Protein AF-A0A9J7LKF5-F1 (afdb_monomer_lite)

Radius of gyration: 20.81 Å; chains: 1; bounding box: 86×39×46 Å

InterPro domains:
  IPR052252 Cell surface hyaluronidase CEMIP/CEMIP2 [PTHR15535] (14-216)
  IPR055400 CEMIP, domain X [PF24605] (15-194)

Structure (mmCIF, N/CA/C/O backbone):
data_AF-A0A9J7LKF5-F1
#
_entry.id   AF-A0A9J7LKF5-F1
#
loop_
_atom_site.group_PDB
_atom_site.id
_atom_site.type_symbol
_atom_site.label_atom_id
_atom_site.label_alt_id
_atom_site.label_comp_id
_atom_site.label_asym_id
_atom_site.label_entity_id
_atom_site.label_seq_id
_atom_site.pdbx_PDB_ins_code
_atom_site.Cartn_x
_atom_site.Cartn_y
_atom_site.Cartn_z
_atom_site.occupancy
_atom_site.B_iso_or_equiv
_atom_site.auth_seq_id
_atom_site.auth_comp_id
_atom_site.auth_asym_id
_atom_site.auth_atom_id
_atom_site.pdbx_PDB_model_num
ATOM 1 N N . MET A 1 1 ? 38.285 -2.967 6.570 1.00 32.56 1 MET A N 1
ATOM 2 C CA . MET A 1 1 ? 37.911 -2.569 5.200 1.00 32.56 1 MET A CA 1
ATOM 3 C C . MET A 1 1 ? 36.942 -3.612 4.654 1.00 32.56 1 MET A C 1
ATOM 5 O O . MET A 1 1 ? 37.369 -4.592 4.060 1.00 32.56 1 MET A O 1
ATOM 9 N N . GLN A 1 2 ? 35.654 -3.479 4.979 1.00 36.19 2 GLN A N 1
ATOM 10 C CA . GLN A 1 2 ? 34.604 -4.249 4.312 1.00 36.19 2 GLN A CA 1
ATOM 11 C C . GLN A 1 2 ? 34.258 -3.465 3.051 1.00 36.19 2 GLN A C 1
ATOM 13 O O . GLN A 1 2 ? 33.779 -2.340 3.134 1.00 36.19 2 GLN A O 1
ATOM 18 N N . THR A 1 3 ? 34.591 -4.010 1.888 1.00 39.62 3 THR A N 1
ATOM 19 C CA . THR A 1 3 ? 34.003 -3.553 0.632 1.00 39.62 3 THR A CA 1
ATOM 20 C C . THR A 1 3 ? 32.513 -3.863 0.712 1.00 39.62 3 THR A C 1
ATOM 22 O O . THR A 1 3 ? 32.132 -5.020 0.531 1.00 39.62 3 THR A O 1
ATOM 25 N N . GLU A 1 4 ? 31.686 -2.867 1.044 1.00 44.47 4 GLU A N 1
ATOM 26 C CA . GLU A 1 4 ? 30.255 -2.932 0.737 1.00 44.47 4 GLU A CA 1
ATOM 27 C C . GLU A 1 4 ? 30.142 -3.290 -0.742 1.00 44.47 4 GLU A C 1
ATOM 29 O O . GLU A 1 4 ? 30.772 -2.659 -1.599 1.00 44.47 4 GLU A O 1
ATOM 34 N N . SER A 1 5 ? 29.425 -4.370 -1.033 1.00 50.31 5 SER A N 1
ATOM 35 C CA . SER A 1 5 ? 29.226 -4.778 -2.413 1.00 50.31 5 SER A CA 1
ATOM 36 C C . SER A 1 5 ? 28.471 -3.665 -3.149 1.00 50.31 5 SER A C 1
ATOM 38 O O . SER A 1 5 ? 27.684 -2.927 -2.556 1.00 50.31 5 SER A O 1
ATOM 40 N N . GLU A 1 6 ? 28.676 -3.523 -4.456 1.00 50.66 6 GLU A N 1
ATOM 41 C CA . GLU A 1 6 ? 27.927 -2.555 -5.274 1.00 50.66 6 GLU A CA 1
ATOM 42 C C . GLU A 1 6 ? 26.398 -2.759 -5.139 1.00 50.66 6 GLU A C 1
ATOM 44 O O . GLU A 1 6 ? 25.626 -1.804 -5.213 1.00 50.66 6 GLU A O 1
ATOM 49 N N . ALA A 1 7 ? 25.979 -3.991 -4.814 1.00 47.59 7 ALA A N 1
ATOM 50 C CA . ALA A 1 7 ? 24.611 -4.355 -4.461 1.00 47.59 7 ALA A CA 1
ATOM 51 C C . ALA A 1 7 ? 24.134 -3.755 -3.123 1.00 47.59 7 ALA A C 1
ATOM 53 O O . ALA A 1 7 ? 22.980 -3.339 -3.034 1.00 47.59 7 ALA A O 1
ATOM 54 N N . ASP A 1 8 ? 24.992 -3.650 -2.104 1.00 45.28 8 ASP A N 1
ATOM 55 C CA . ASP A 1 8 ? 24.658 -3.005 -0.823 1.00 45.28 8 ASP A CA 1
ATOM 56 C C . ASP A 1 8 ? 24.562 -1.482 -0.965 1.00 45.28 8 ASP A C 1
ATOM 58 O O . ASP A 1 8 ? 23.684 -0.853 -0.373 1.00 45.28 8 ASP A O 1
ATOM 62 N N . ARG A 1 9 ? 25.376 -0.884 -1.846 1.00 51.06 9 ARG A N 1
ATOM 63 C CA . ARG A 1 9 ? 25.334 0.559 -2.134 1.00 51.06 9 ARG A CA 1
ATOM 64 C C . ARG A 1 9 ? 24.057 0.999 -2.866 1.00 51.06 9 ARG A C 1
ATOM 66 O O . ARG A 1 9 ? 23.634 2.150 -2.738 1.00 51.06 9 ARG A O 1
ATOM 73 N N . GLU A 1 10 ? 23.419 0.096 -3.611 1.00 53.31 10 GLU A N 1
ATOM 74 C CA . GLU A 1 10 ? 22.117 0.325 -4.258 1.00 53.31 10 GLU A CA 1
ATOM 75 C C . GLU A 1 10 ? 20.917 -0.046 -3.362 1.00 53.31 10 GLU A C 1
ATOM 77 O O . GLU A 1 10 ? 19.806 0.434 -3.604 1.00 53.31 10 GLU A O 1
ATOM 82 N N . ARG A 1 11 ? 21.129 -0.813 -2.279 1.00 54.81 11 ARG A N 1
ATOM 83 C CA . ARG A 1 11 ? 20.097 -1.283 -1.326 1.00 54.81 11 ARG A CA 1
ATOM 84 C C . ARG A 1 11 ? 19.496 -0.176 -0.431 1.00 54.81 11 ARG A C 1
ATOM 86 O O . ARG A 1 11 ? 18.690 -0.453 0.450 1.00 54.81 11 ARG A O 1
ATOM 93 N N . GLY A 1 12 ? 19.872 1.086 -0.658 1.00 55.19 12 GLY A N 1
ATOM 94 C CA . GLY A 1 12 ? 19.370 2.270 0.056 1.00 55.19 12 GLY A CA 1
ATOM 95 C C . GLY A 1 12 ? 18.610 3.278 -0.816 1.00 55.19 12 GLY A C 1
ATOM 96 O O . GLY A 1 12 ? 18.382 4.411 -0.389 1.00 55.19 12 GLY A O 1
ATOM 97 N N . ARG A 1 13 ? 18.261 2.926 -2.061 1.00 72.19 13 ARG A N 1
ATOM 98 C CA . ARG A 1 13 ? 17.618 3.849 -3.021 1.00 72.19 13 ARG A CA 1
ATOM 99 C C . ARG A 1 13 ? 16.183 3.484 -3.379 1.00 72.19 13 ARG A C 1
ATOM 101 O O . ARG A 1 13 ? 15.562 4.219 -4.155 1.00 72.19 13 ARG A O 1
ATOM 108 N N . GLN A 1 14 ? 15.656 2.398 -2.827 1.00 85.19 14 GLN A N 1
ATOM 109 C CA . GLN A 1 14 ? 14.279 1.958 -3.004 1.00 85.19 14 GLN A CA 1
ATOM 110 C C . GLN A 1 14 ? 13.316 3.001 -2.446 1.00 85.19 14 GLN A C 1
ATOM 112 O O . GLN A 1 14 ? 13.495 3.541 -1.354 1.00 85.19 14 GLN A O 1
ATOM 117 N N . ARG A 1 15 ? 12.304 3.343 -3.241 1.00 89.75 15 ARG A N 1
ATOM 118 C CA . ARG A 1 15 ? 11.344 4.396 -2.921 1.00 89.75 15 ARG A CA 1
ATOM 119 C C . ARG A 1 15 ? 9.945 3.890 -3.182 1.00 89.75 15 ARG A C 1
ATOM 121 O O . ARG A 1 15 ? 9.615 3.490 -4.293 1.00 89.75 15 ARG A O 1
ATOM 128 N N . LEU A 1 16 ? 9.105 3.990 -2.166 1.00 92.56 16 LEU A N 1
ATOM 129 C CA . LEU A 1 16 ? 7.677 3.806 -2.325 1.00 92.56 16 LEU A CA 1
ATOM 130 C C . LEU A 1 16 ? 7.049 5.175 -2.588 1.00 92.56 16 LEU A C 1
ATOM 132 O O . LEU A 1 16 ? 7.230 6.096 -1.795 1.00 92.56 16 LEU A O 1
ATOM 136 N N . PHE A 1 17 ? 6.312 5.319 -3.687 1.00 93.94 17 PHE A N 1
ATOM 137 C CA . PHE A 1 17 ? 5.446 6.480 -3.896 1.00 93.94 17 PHE A CA 1
ATOM 138 C C . PHE A 1 17 ? 3.993 6.069 -3.753 1.00 93.94 17 PHE A C 1
ATOM 140 O O . PHE A 1 17 ? 3.569 5.053 -4.301 1.00 93.94 17 PHE A O 1
ATOM 147 N N . ILE A 1 18 ? 3.228 6.887 -3.040 1.00 94.19 18 ILE A N 1
ATOM 148 C CA . ILE A 1 18 ? 1.807 6.665 -2.801 1.00 94.19 18 ILE A CA 1
ATOM 149 C C . ILE A 1 18 ? 1.055 7.909 -3.247 1.00 94.19 18 ILE A C 1
ATOM 151 O O . ILE A 1 18 ? 1.287 9.001 -2.731 1.00 94.19 18 ILE A O 1
ATOM 155 N N . HIS A 1 19 ? 0.149 7.760 -4.206 1.00 93.69 19 HIS A N 1
ATOM 156 C CA . HIS A 1 19 ? -0.802 8.804 -4.562 1.00 93.69 19 HIS A CA 1
ATOM 157 C C . HIS A 1 19 ? -2.172 8.436 -4.003 1.00 93.69 19 HIS A C 1
ATOM 159 O O . HIS A 1 19 ? -2.758 7.447 -4.429 1.00 93.69 19 HIS A O 1
ATOM 165 N N . ALA A 1 20 ? -2.689 9.242 -3.086 1.00 92.75 20 ALA A N 1
ATOM 166 C CA . ALA A 1 20 ? -4.029 9.115 -2.531 1.00 92.75 20 ALA A CA 1
ATOM 167 C C . ALA A 1 20 ? -4.970 10.107 -3.214 1.00 92.75 20 ALA A C 1
ATOM 169 O O . ALA A 1 20 ? -4.629 11.284 -3.352 1.00 92.75 20 ALA A O 1
ATOM 170 N N . LYS A 1 21 ? -6.153 9.660 -3.629 1.00 91.75 21 LYS A N 1
ATOM 171 C CA . LYS A 1 21 ? -7.203 10.523 -4.175 1.00 91.75 21 LYS A CA 1
ATOM 172 C C . LYS A 1 21 ? -8.510 10.317 -3.430 1.00 91.75 21 LYS A C 1
ATOM 174 O O . LYS A 1 21 ? -8.868 9.187 -3.109 1.00 91.75 21 LYS A O 1
ATOM 179 N N . GLN A 1 22 ? -9.249 11.415 -3.266 1.00 89.38 22 GLN A N 1
ATOM 180 C CA . GLN A 1 22 ? -10.626 11.410 -2.755 1.00 89.38 22 GLN A CA 1
ATOM 181 C C . GLN A 1 22 ? -10.772 10.678 -1.398 1.00 89.38 22 GLN A C 1
ATOM 183 O O . GLN A 1 22 ? -11.342 9.591 -1.358 1.00 89.38 22 GLN A O 1
ATOM 188 N N . PRO A 1 23 ? -10.303 11.260 -0.280 1.00 84.88 23 PRO A N 1
ATOM 189 C CA . PRO A 1 23 ? -9.748 12.607 -0.176 1.00 84.88 23 PRO A CA 1
ATOM 190 C C . PRO A 1 23 ? -8.229 12.659 -0.409 1.00 84.88 23 PRO A C 1
ATOM 192 O O . PRO A 1 23 ? -7.503 11.688 -0.228 1.00 84.88 23 PRO A O 1
ATOM 195 N N . GLY A 1 24 ? -7.750 13.825 -0.846 1.00 73.06 24 GLY A N 1
ATOM 196 C CA . GLY A 1 24 ? -6.339 14.082 -1.156 1.00 73.06 24 GLY A CA 1
ATOM 197 C C . GLY A 1 24 ? -5.706 15.127 -0.241 1.00 73.06 24 GLY A C 1
ATOM 198 O O . GLY A 1 24 ? -4.853 15.872 -0.696 1.00 73.06 24 GLY A O 1
ATOM 199 N N . ASN A 1 25 ? -6.175 15.254 1.000 1.00 64.25 25 ASN A N 1
ATOM 200 C CA . ASN A 1 25 ? -5.684 16.209 2.002 1.00 64.25 25 ASN A CA 1
ATOM 201 C C . ASN A 1 25 ? -5.310 15.522 3.327 1.00 64.25 25 ASN A C 1
ATOM 203 O O . ASN A 1 25 ? -5.346 16.147 4.385 1.00 64.25 25 ASN A O 1
ATOM 207 N N . LEU A 1 26 ? -4.989 14.230 3.273 1.00 74.38 26 LEU A N 1
ATOM 208 C CA . LEU A 1 26 ? -4.744 13.420 4.459 1.00 74.38 26 LEU A CA 1
ATOM 209 C C . LEU A 1 26 ? -3.299 13.551 4.952 1.00 74.38 26 LEU A C 1
ATOM 211 O O . LEU A 1 26 ? -2.372 13.851 4.194 1.00 74.38 26 LEU A O 1
ATOM 215 N N . VAL A 1 27 ? -3.112 13.255 6.227 1.00 75.94 27 VAL A N 1
ATOM 216 C CA . VAL A 1 27 ? -1.824 12.909 6.820 1.00 75.94 27 VAL A CA 1
ATOM 217 C C . VAL A 1 27 ? -1.765 11.395 6.916 1.00 75.94 27 VAL A C 1
ATOM 219 O O . VAL A 1 27 ? -2.740 10.758 7.319 1.00 75.94 27 VAL A O 1
ATOM 222 N N . MET A 1 28 ? -0.626 10.840 6.519 1.00 74.62 28 MET A N 1
ATOM 223 C CA . MET A 1 28 ? -0.362 9.406 6.525 1.00 74.62 28 MET A CA 1
ATOM 224 C C . MET A 1 28 ? 0.580 9.069 7.681 1.00 74.62 28 MET A C 1
ATOM 226 O O . MET A 1 28 ? 1.633 9.703 7.775 1.00 74.62 28 MET A O 1
ATOM 230 N N . SER A 1 29 ? 0.244 8.100 8.535 1.00 77.50 29 SER A N 1
ATOM 231 C CA . SER A 1 29 ? 1.159 7.586 9.569 1.00 77.50 29 SER A CA 1
ATOM 232 C C . SER A 1 29 ? 1.546 6.131 9.326 1.00 77.50 29 SER A C 1
ATOM 234 O O . SER A 1 29 ? 0.735 5.379 8.788 1.00 77.50 29 SER A O 1
ATOM 236 N N . VAL A 1 30 ? 2.783 5.752 9.677 1.00 74.00 30 VAL A N 1
ATOM 237 C CA . VAL A 1 30 ? 3.359 4.444 9.312 1.00 74.00 30 VAL A CA 1
ATOM 238 C C . VAL A 1 30 ? 4.207 3.820 10.428 1.00 74.00 30 VAL A C 1
ATOM 240 O O . VAL A 1 30 ? 5.151 4.491 10.858 1.00 74.00 30 VAL A O 1
ATOM 243 N N . ARG A 1 31 ? 3.947 2.560 10.861 1.00 70.94 31 ARG A N 1
ATOM 244 C CA . ARG A 1 31 ? 4.908 1.735 11.656 1.00 70.94 31 ARG A CA 1
ATOM 245 C C . ARG A 1 31 ? 4.409 0.339 12.087 1.00 70.94 31 ARG A C 1
ATOM 247 O O . ARG A 1 31 ? 3.456 0.283 12.837 1.00 70.94 31 ARG A O 1
ATOM 254 N N . ASP A 1 32 ? 5.164 -0.742 11.849 1.00 77.94 32 ASP A N 1
ATOM 255 C CA . ASP A 1 32 ? 4.879 -2.052 12.497 1.00 77.94 32 ASP A CA 1
ATOM 256 C C . ASP A 1 32 ? 5.892 -2.430 13.587 1.00 77.94 32 ASP A C 1
ATOM 258 O O . ASP A 1 32 ? 5.522 -2.946 14.638 1.00 77.94 32 ASP A O 1
ATOM 262 N N . GLU A 1 33 ? 7.183 -2.158 13.365 1.00 82.88 33 GLU A N 1
ATOM 263 C CA . GLU A 1 33 ? 8.262 -2.542 14.298 1.00 82.88 33 GLU A CA 1
ATOM 264 C C . GLU A 1 33 ? 8.333 -1.666 15.552 1.00 82.88 33 GLU A C 1
ATOM 266 O O . GLU A 1 33 ? 9.042 -1.963 16.506 1.00 82.88 33 GLU A O 1
ATOM 271 N N . TYR A 1 34 ? 7.616 -0.551 15.561 1.00 82.00 34 TYR A N 1
ATOM 272 C CA . TYR A 1 34 ? 7.669 0.376 16.672 1.00 82.00 34 TYR A CA 1
ATOM 273 C C . TYR A 1 34 ? 6.351 1.179 16.734 1.00 82.00 34 TYR A C 1
ATOM 275 O O . TYR A 1 34 ? 6.274 2.332 16.307 1.00 82.00 34 TYR A O 1
ATOM 283 N N . PRO A 1 35 ? 5.266 0.602 17.236 1.00 82.94 35 PRO A N 1
ATOM 284 C CA . PRO A 1 35 ? 3.954 1.255 17.228 1.00 82.94 35 PRO A CA 1
ATOM 285 C C . PRO A 1 35 ? 3.903 2.593 17.999 1.00 82.94 35 PRO A C 1
ATOM 287 O O . PRO A 1 35 ? 3.110 3.464 17.655 1.00 82.94 35 PRO A O 1
ATOM 290 N N . ASP A 1 36 ? 4.794 2.814 18.974 1.00 82.69 36 ASP A N 1
ATOM 291 C CA . ASP A 1 36 ? 4.726 3.960 19.904 1.00 82.69 36 ASP A CA 1
ATOM 292 C C . ASP A 1 36 ? 5.341 5.283 19.397 1.00 82.69 36 ASP A C 1
ATOM 294 O O . ASP A 1 36 ? 5.294 6.301 20.083 1.00 82.69 36 ASP A O 1
ATOM 298 N N . GLN A 1 37 ? 5.960 5.304 18.215 1.00 84.19 37 GLN A N 1
ATOM 299 C CA . GLN A 1 37 ? 6.546 6.533 17.622 1.00 84.19 37 GLN A CA 1
ATOM 300 C C . GLN A 1 37 ? 6.281 6.578 16.101 1.00 84.19 37 GLN A C 1
ATOM 302 O O . GLN A 1 37 ? 7.212 6.549 15.289 1.00 84.19 37 GLN A O 1
ATOM 307 N N . PRO A 1 38 ? 5.006 6.575 15.676 1.00 85.00 38 PRO A N 1
ATOM 308 C CA . PRO A 1 38 ? 4.672 6.640 14.261 1.00 85.00 38 PRO A CA 1
ATOM 309 C C . PRO A 1 38 ? 5.229 7.933 13.659 1.00 85.00 38 PRO A C 1
ATOM 311 O O . PRO A 1 38 ? 5.168 8.995 14.279 1.00 85.00 38 PRO A O 1
ATOM 314 N N . TYR A 1 39 ? 5.748 7.864 12.436 1.00 86.25 39 TYR A N 1
ATOM 315 C CA . TYR A 1 39 ? 6.077 9.078 11.695 1.00 86.25 39 TYR A CA 1
ATOM 316 C C . TYR A 1 39 ? 4.889 9.490 10.828 1.00 86.25 39 TYR A C 1
ATOM 318 O O . TYR A 1 39 ? 4.173 8.640 10.300 1.00 86.25 39 TYR A O 1
ATOM 326 N N . THR A 1 40 ? 4.680 10.797 10.679 1.00 89.50 40 THR A N 1
ATOM 327 C CA . THR A 1 40 ? 3.577 11.374 9.902 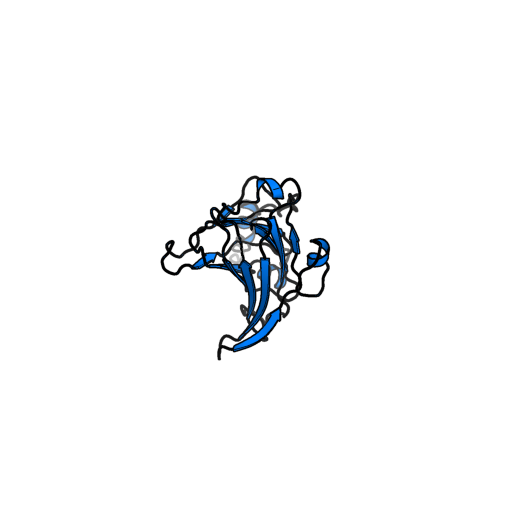1.00 89.50 40 THR A CA 1
ATOM 328 C C . THR A 1 40 ? 4.097 12.072 8.656 1.00 89.50 40 THR A C 1
ATOM 330 O O . THR A 1 40 ? 5.038 12.862 8.743 1.00 89.50 40 THR A O 1
ATOM 333 N N . LEU A 1 41 ? 3.456 11.849 7.512 1.00 86.75 41 LEU A N 1
ATOM 334 C CA . LEU A 1 41 ? 3.782 12.526 6.261 1.00 86.75 41 LEU A CA 1
ATOM 335 C C . LEU A 1 41 ? 2.662 13.469 5.837 1.00 86.75 41 LEU A C 1
ATOM 337 O O . LEU A 1 41 ? 1.511 13.062 5.672 1.00 86.75 41 LEU A O 1
ATOM 341 N N . ASN A 1 42 ? 3.051 14.714 5.571 1.00 84.31 42 ASN A N 1
ATOM 342 C CA . ASN A 1 42 ? 2.254 15.681 4.831 1.00 84.31 42 ASN A CA 1
ATOM 343 C C . ASN A 1 42 ? 2.718 15.630 3.380 1.00 84.31 42 ASN A C 1
ATOM 345 O O . ASN A 1 42 ? 3.916 15.742 3.112 1.00 84.31 42 ASN A O 1
ATOM 349 N N . GLY A 1 43 ? 1.803 15.442 2.435 1.00 76.44 43 GLY A N 1
ATOM 350 C CA . GLY A 1 43 ? 2.219 15.498 1.042 1.00 76.44 43 GLY A CA 1
ATOM 351 C C . GLY A 1 43 ? 2.512 16.942 0.587 1.00 76.44 43 GLY A C 1
ATOM 352 O O . GLY A 1 43 ? 2.123 17.902 1.250 1.00 76.44 43 GLY A O 1
ATOM 353 N N . PRO A 1 44 ? 3.171 17.115 -0.571 1.00 73.81 44 PRO A N 1
ATOM 354 C CA . PRO A 1 44 ? 3.741 18.399 -0.986 1.00 73.81 44 PRO A CA 1
ATOM 355 C C . PRO A 1 44 ? 2.713 19.369 -1.579 1.00 73.81 44 PRO A C 1
ATOM 357 O O . PRO A 1 44 ? 2.987 20.555 -1.735 1.00 73.81 44 PRO A O 1
ATOM 360 N N . THR A 1 45 ? 1.546 18.869 -1.983 1.00 69.00 45 THR A N 1
ATOM 361 C CA . THR A 1 45 ? 0.493 19.675 -2.602 1.00 69.00 45 THR A CA 1
ATOM 362 C C . THR A 1 45 ? -0.340 20.341 -1.516 1.00 69.00 45 THR A C 1
ATOM 364 O O . THR A 1 45 ? -0.702 19.684 -0.540 1.00 69.00 45 THR A O 1
ATOM 367 N N . THR A 1 46 ? -0.665 21.625 -1.689 1.00 62.31 46 THR A N 1
ATOM 368 C CA . THR A 1 46 ? -1.636 22.309 -0.830 1.00 62.31 46 THR A CA 1
ATOM 369 C C . THR A 1 46 ? -2.953 21.539 -0.839 1.00 62.31 46 THR A C 1
ATOM 371 O O . THR A 1 46 ? -3.468 21.162 -1.899 1.00 62.31 46 THR A O 1
ATOM 374 N N . GLN A 1 47 ? -3.472 21.276 0.362 1.00 59.75 47 GLN A N 1
ATOM 375 C CA . GLN A 1 47 ? -4.703 20.522 0.567 1.00 59.75 47 GLN A CA 1
ATOM 376 C C . GLN A 1 47 ? -5.818 21.068 -0.339 1.00 59.75 47 GLN A C 1
ATOM 378 O O . GLN A 1 47 ? -6.113 22.260 -0.328 1.00 59.75 47 GLN A O 1
ATOM 383 N N . GLY A 1 48 ? -6.428 20.194 -1.143 1.00 52.84 48 GLY A N 1
ATOM 384 C CA . GLY A 1 48 ? -7.624 20.522 -1.925 1.00 52.84 48 GLY A CA 1
ATOM 385 C C . GLY A 1 48 ? -7.415 21.044 -3.352 1.00 52.84 48 GLY A C 1
ATOM 386 O O . GLY A 1 48 ? -8.391 21.072 -4.093 1.00 52.84 48 GLY A O 1
ATOM 387 N N . VAL A 1 49 ? -6.195 21.372 -3.803 1.00 54.34 49 VAL A N 1
ATOM 388 C CA . VAL A 1 49 ? -6.019 22.006 -5.135 1.00 54.34 49 VAL A CA 1
ATOM 389 C C . VAL A 1 49 ? -6.285 21.052 -6.312 1.00 54.34 49 VAL A C 1
ATOM 391 O O . VAL A 1 49 ? -6.671 21.513 -7.376 1.00 54.34 49 VAL A O 1
ATOM 394 N N . ASN A 1 50 ? -6.166 19.729 -6.131 1.00 61.50 50 ASN A N 1
ATOM 395 C CA . ASN A 1 50 ? -6.458 18.737 -7.186 1.00 61.50 50 ASN A CA 1
ATOM 396 C C . ASN A 1 50 ? -7.124 17.441 -6.678 1.00 61.50 50 ASN A C 1
ATOM 398 O O . ASN A 1 50 ? -7.226 16.466 -7.420 1.00 61.50 50 ASN A O 1
ATOM 402 N N . GLY A 1 51 ? -7.518 17.378 -5.400 1.00 71.44 51 GLY A N 1
ATOM 403 C CA . GLY A 1 51 ? -8.072 16.156 -4.797 1.00 71.44 51 GLY A CA 1
ATOM 404 C C . GLY A 1 51 ? -7.108 14.957 -4.747 1.00 71.44 51 GLY A C 1
ATOM 405 O O . GLY A 1 51 ? -7.563 13.837 -4.516 1.00 71.44 51 GLY A O 1
ATOM 406 N N . VAL A 1 52 ? -5.801 15.184 -4.953 1.00 83.38 52 VAL A N 1
ATOM 407 C CA . VAL A 1 52 ? -4.731 14.173 -4.928 1.00 83.38 52 VAL A CA 1
ATOM 408 C C . VAL A 1 52 ? -3.626 14.602 -3.965 1.00 83.38 52 VAL A C 1
ATOM 410 O O . VAL A 1 52 ? -3.080 15.692 -4.124 1.00 83.38 52 VAL A O 1
ATOM 413 N N . GLN A 1 53 ? -3.238 13.716 -3.047 1.00 88.56 53 GLN A N 1
ATOM 414 C CA . GLN A 1 53 ? -2.027 13.851 -2.241 1.00 88.56 53 GLN A CA 1
ATOM 415 C C . GLN A 1 53 ? -0.976 12.848 -2.704 1.00 88.56 53 GLN A C 1
ATOM 417 O O . GLN A 1 53 ? -1.296 11.701 -3.011 1.00 88.56 53 GLN A O 1
ATOM 422 N N . LYS A 1 54 ? 0.288 13.269 -2.740 1.00 90.56 54 LYS A N 1
ATOM 423 C CA . LYS A 1 54 ? 1.430 12.393 -3.019 1.00 90.56 54 LYS A CA 1
ATOM 424 C C . LYS A 1 54 ? 2.281 12.247 -1.765 1.00 90.56 54 LYS A C 1
ATOM 426 O O . LYS A 1 54 ? 2.577 13.250 -1.122 1.00 90.56 54 LYS A O 1
ATOM 431 N N . TYR A 1 55 ? 2.701 11.032 -1.458 1.00 91.62 55 TYR A N 1
ATOM 432 C CA . TYR A 1 55 ? 3.583 10.717 -0.343 1.00 91.62 55 TYR A CA 1
ATOM 433 C C . TYR A 1 55 ? 4.755 9.881 -0.834 1.00 91.62 55 TYR A C 1
ATOM 435 O O . TYR A 1 55 ? 4.627 9.108 -1.785 1.00 91.62 55 TYR A O 1
ATOM 443 N N . GLN A 1 56 ? 5.882 10.029 -0.149 1.00 90.69 56 GLN A N 1
ATOM 444 C CA . GLN A 1 56 ? 7.070 9.220 -0.366 1.00 90.69 56 GLN A CA 1
ATOM 445 C C . GLN A 1 56 ? 7.584 8.745 1.001 1.00 90.69 56 GLN A C 1
ATOM 447 O O . GLN A 1 56 ? 8.484 9.375 1.561 1.00 90.69 56 GLN A O 1
ATOM 452 N N . PRO A 1 57 ? 6.956 7.716 1.600 1.00 89.19 57 PRO A N 1
ATOM 453 C CA . PRO A 1 57 ? 7.412 7.185 2.876 1.00 89.19 57 PRO A CA 1
ATOM 454 C C . PRO A 1 57 ? 8.835 6.628 2.766 1.00 89.19 57 PRO A C 1
ATOM 456 O O . PRO A 1 57 ? 9.146 5.942 1.786 1.00 89.19 57 PRO A O 1
ATOM 459 N N . PRO A 1 58 ? 9.703 6.895 3.758 1.00 85.94 58 PRO A N 1
ATOM 460 C CA . PRO A 1 58 ? 10.941 6.150 3.899 1.00 85.94 58 PRO A CA 1
ATOM 461 C C . PRO A 1 58 ? 10.598 4.699 4.250 1.00 85.94 58 PRO A C 1
ATOM 463 O O . PRO A 1 58 ? 9.886 4.429 5.219 1.00 85.94 58 PRO A O 1
ATOM 466 N N . VAL A 1 59 ? 11.097 3.770 3.442 1.00 86.94 59 VAL A N 1
ATOM 467 C CA . VAL A 1 59 ? 10.868 2.335 3.609 1.00 86.94 59 VAL A CA 1
ATOM 468 C C . VAL A 1 59 ? 12.195 1.595 3.573 1.00 86.94 59 VAL A C 1
ATOM 470 O O . VAL A 1 59 ? 13.142 2.016 2.912 1.00 86.94 59 VAL A O 1
ATOM 473 N N . MET A 1 60 ? 12.236 0.483 4.287 1.00 87.25 60 MET A N 1
ATOM 474 C CA . MET A 1 60 ? 13.257 -0.544 4.196 1.00 87.25 60 MET A CA 1
ATOM 475 C C . MET A 1 60 ? 12.616 -1.768 3.546 1.00 87.25 60 MET A C 1
ATOM 477 O O . MET A 1 60 ? 11.431 -2.048 3.750 1.00 87.25 60 MET A O 1
ATOM 481 N N . LEU A 1 61 ? 13.397 -2.477 2.743 1.00 89.44 61 LEU A N 1
ATOM 482 C CA . LEU A 1 61 ? 12.955 -3.722 2.130 1.00 89.44 61 LEU A CA 1
ATOM 483 C C . LEU A 1 61 ? 12.747 -4.808 3.182 1.00 89.44 61 LEU A C 1
ATOM 485 O O . LEU A 1 61 ? 13.332 -4.762 4.262 1.00 89.44 61 LEU A O 1
ATOM 489 N N . GLU A 1 62 ? 11.896 -5.773 2.849 1.00 88.81 62 GLU A N 1
ATOM 490 C CA . GLU A 1 62 ? 11.566 -6.938 3.676 1.00 88.81 62 GLU A CA 1
ATOM 491 C C . GLU A 1 62 ? 10.970 -6.572 5.043 1.00 88.81 62 GLU A C 1
ATOM 493 O O . GLU A 1 62 ? 10.954 -7.365 5.986 1.00 88.81 62 GLU A O 1
ATOM 498 N N . LYS A 1 63 ? 10.451 -5.347 5.153 1.00 89.50 63 LYS A N 1
ATOM 499 C CA . LYS A 1 63 ? 9.757 -4.837 6.330 1.00 89.50 63 LYS A CA 1
ATOM 500 C C . LYS A 1 63 ? 8.268 -4.709 6.084 1.00 89.50 63 LYS A C 1
ATOM 502 O O . LYS A 1 63 ? 7.776 -4.762 4.953 1.00 89.50 63 LYS A O 1
ATOM 507 N N . SER A 1 64 ? 7.558 -4.536 7.190 1.00 90.88 64 SER A N 1
ATOM 508 C CA . SER A 1 64 ? 6.127 -4.314 7.189 1.00 90.88 64 SER A CA 1
ATOM 509 C C . SER A 1 64 ? 5.766 -2.919 7.667 1.00 90.88 64 SER A C 1
ATOM 511 O O . SER A 1 64 ? 6.396 -2.366 8.569 1.00 90.88 64 SER A O 1
ATOM 513 N N . TYR A 1 65 ? 4.732 -2.376 7.039 1.00 92.19 65 TYR A N 1
ATOM 514 C CA . TYR A 1 65 ? 4.248 -1.030 7.248 1.00 92.19 65 TYR A CA 1
ATOM 515 C C . TYR A 1 65 ? 2.729 -1.007 7.161 1.00 92.19 65 TYR A C 1
ATOM 517 O O . TYR A 1 65 ? 2.156 -1.307 6.116 1.00 92.19 65 TYR A O 1
ATOM 525 N N . THR A 1 66 ? 2.060 -0.583 8.213 1.00 94.69 66 THR A N 1
ATOM 526 C CA . THR A 1 66 ? 0.671 -0.128 8.163 1.00 94.69 66 THR A CA 1
ATOM 527 C C . THR A 1 66 ? 0.607 1.355 7.819 1.00 94.69 66 THR A C 1
ATOM 529 O O . THR A 1 66 ? 1.518 2.115 8.118 1.00 94.69 66 THR A O 1
ATOM 532 N N . ILE A 1 67 ? -0.473 1.788 7.183 1.00 94.62 67 ILE A N 1
ATOM 533 C CA . ILE A 1 67 ? -0.758 3.177 6.854 1.00 94.62 67 ILE A CA 1
ATOM 534 C C . ILE A 1 67 ? -2.114 3.544 7.438 1.00 94.62 67 ILE A C 1
ATOM 536 O O . ILE A 1 67 ? -3.122 2.896 7.144 1.00 94.62 67 ILE A O 1
ATOM 540 N N . HIS A 1 68 ? -2.131 4.623 8.214 1.00 94.75 68 HIS A N 1
ATOM 541 C CA . HIS A 1 68 ? -3.335 5.176 8.821 1.00 94.75 68 HIS A CA 1
ATOM 542 C C . HIS A 1 68 ? -3.577 6.592 8.313 1.00 94.75 68 HIS A C 1
ATOM 544 O O . HIS A 1 68 ? -2.635 7.326 7.992 1.00 94.75 68 HIS A O 1
ATOM 550 N N . TRP A 1 69 ? -4.848 6.972 8.254 1.00 93.31 69 TRP A N 1
ATOM 551 C CA . TRP A 1 69 ? -5.288 8.249 7.720 1.00 93.31 69 TRP A CA 1
ATOM 552 C C . TRP A 1 69 ? -5.881 9.098 8.837 1.00 93.31 69 TRP A C 1
ATOM 554 O O . TRP A 1 69 ? -6.749 8.647 9.579 1.00 93.31 69 TRP A O 1
ATOM 564 N N . ASN A 1 70 ? -5.495 10.371 8.913 1.00 91.12 70 ASN A N 1
ATOM 565 C CA . ASN A 1 70 ? -6.094 11.333 9.852 1.00 91.12 70 ASN A CA 1
ATOM 566 C C . ASN A 1 70 ? -7.531 11.776 9.478 1.00 91.12 70 ASN A C 1
ATOM 568 O O . ASN A 1 70 ? -8.040 12.764 10.003 1.00 91.12 70 ASN A O 1
ATOM 572 N N . GLY A 1 71 ? -8.166 11.077 8.540 1.00 91.38 71 GLY A N 1
ATOM 573 C CA . GLY A 1 71 ? -9.499 11.328 8.010 1.00 91.38 71 GLY A CA 1
ATOM 574 C C . GLY A 1 71 ? -10.042 10.056 7.368 1.00 91.38 71 GLY A C 1
ATOM 575 O O . GLY A 1 71 ? -9.500 8.970 7.580 1.00 91.38 71 GLY A O 1
ATOM 576 N N . ARG A 1 72 ? -11.110 10.166 6.575 1.00 92.19 72 ARG A N 1
ATOM 577 C CA . ARG A 1 72 ? -11.604 9.030 5.787 1.00 92.19 72 ARG A CA 1
ATOM 578 C C . ARG A 1 72 ? -10.511 8.525 4.840 1.00 92.19 72 ARG A C 1
ATOM 580 O O . ARG A 1 72 ? -9.852 9.339 4.192 1.00 92.19 72 ARG A O 1
ATOM 587 N N . ALA A 1 73 ? -10.358 7.206 4.725 1.00 95.06 73 ALA A N 1
ATOM 588 C CA . ALA A 1 73 ? -9.437 6.603 3.771 1.00 95.06 73 ALA A CA 1
ATOM 589 C C . ALA A 1 73 ? -9.720 7.046 2.313 1.00 95.06 73 ALA A C 1
ATOM 591 O O . ALA A 1 73 ? -10.872 7.322 1.958 1.00 95.06 73 ALA A O 1
ATOM 592 N N . PRO A 1 74 ? -8.690 7.117 1.448 1.00 94.88 74 PRO A N 1
ATOM 593 C CA . PRO A 1 74 ? -8.846 7.447 0.031 1.00 94.88 74 PRO A CA 1
ATOM 594 C C . PRO A 1 74 ? -9.695 6.428 -0.734 1.00 94.88 74 PRO A C 1
ATOM 596 O O . PRO A 1 74 ? -9.518 5.226 -0.583 1.00 94.88 74 PRO A O 1
ATOM 599 N N . GLN A 1 75 ? -10.554 6.892 -1.642 1.00 95.44 75 GLN A N 1
ATOM 600 C CA . GLN A 1 75 ? -11.274 6.018 -2.577 1.00 95.44 75 GLN A CA 1
ATOM 601 C C . GLN A 1 75 ? -10.352 5.424 -3.641 1.00 95.44 75 GLN A C 1
ATOM 603 O O . GLN A 1 75 ? -10.639 4.350 -4.168 1.00 95.44 75 GLN A O 1
ATOM 608 N N . GLN A 1 76 ? -9.260 6.115 -3.978 1.00 96.62 76 GLN A N 1
ATOM 609 C CA . GLN A 1 76 ? -8.248 5.596 -4.891 1.00 96.62 76 GLN A CA 1
ATOM 610 C C . GLN A 1 76 ? -6.842 5.786 -4.340 1.00 96.62 76 GLN A C 1
ATOM 612 O O . GLN A 1 76 ? -6.458 6.892 -3.953 1.00 96.62 76 GLN A O 1
ATOM 617 N N . ILE A 1 77 ? -6.049 4.720 -4.391 1.00 96.44 77 ILE A N 1
ATOM 618 C CA . ILE A 1 77 ? -4.620 4.744 -4.085 1.00 96.44 77 ILE A CA 1
ATOM 619 C C . ILE A 1 77 ? -3.838 4.192 -5.274 1.00 96.44 77 ILE A C 1
ATOM 621 O O . ILE A 1 77 ? -4.208 3.175 -5.853 1.00 96.44 77 ILE A O 1
ATOM 625 N N . PHE A 1 78 ? -2.737 4.856 -5.615 1.00 96.62 78 PHE A N 1
ATOM 626 C CA . PHE A 1 78 ? -1.745 4.376 -6.572 1.00 96.62 78 PHE A CA 1
ATOM 627 C C . PHE A 1 78 ? -0.424 4.185 -5.838 1.00 96.62 78 PHE A C 1
ATOM 629 O O . PHE A 1 78 ? 0.067 5.128 -5.218 1.00 96.62 78 PHE A O 1
ATOM 636 N N . ILE A 1 79 ? 0.143 2.988 -5.910 1.00 96.88 79 ILE A N 1
ATOM 637 C CA . ILE A 1 79 ? 1.408 2.631 -5.269 1.00 96.88 79 ILE A CA 1
ATOM 638 C C . ILE A 1 79 ? 2.428 2.344 -6.361 1.00 96.88 79 ILE A C 1
ATOM 640 O O . ILE A 1 79 ? 2.161 1.535 -7.248 1.00 96.88 79 ILE A O 1
ATOM 644 N N . TYR A 1 80 ? 3.594 2.977 -6.271 1.00 95.81 80 TYR A N 1
ATOM 645 C CA . TYR A 1 80 ? 4.699 2.783 -7.203 1.00 95.81 80 TYR A CA 1
ATOM 646 C C . TYR A 1 80 ? 5.941 2.303 -6.438 1.00 95.81 80 TYR A C 1
ATOM 648 O O . TYR A 1 80 ? 6.491 3.079 -5.645 1.00 95.81 80 TYR A O 1
ATOM 656 N N . PRO A 1 81 ? 6.388 1.054 -6.652 1.00 94.50 81 PRO A N 1
ATOM 657 C CA . PRO A 1 81 ? 7.672 0.562 -6.167 1.00 94.50 81 PRO A CA 1
ATOM 658 C C . PRO A 1 81 ? 8.795 1.035 -7.103 1.00 94.50 81 PRO A C 1
ATOM 660 O O . PRO A 1 81 ? 9.143 0.377 -8.078 1.00 94.50 81 P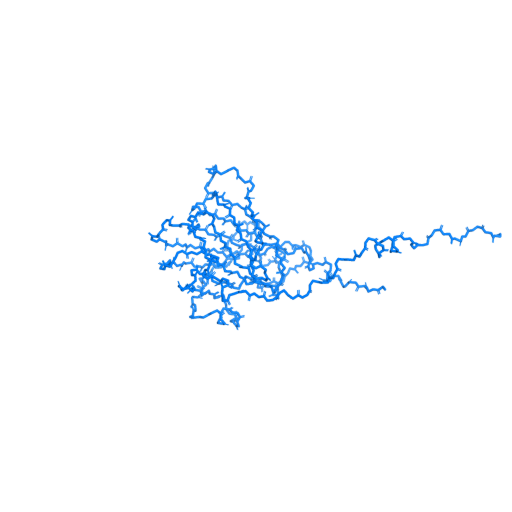RO A O 1
ATOM 663 N N . ILE A 1 82 ? 9.347 2.218 -6.842 1.00 92.00 82 ILE A N 1
ATOM 664 C CA . ILE A 1 82 ? 10.412 2.809 -7.661 1.00 92.00 82 ILE A CA 1
ATOM 665 C C . ILE A 1 82 ? 11.777 2.346 -7.151 1.00 92.00 82 ILE A C 1
ATOM 667 O O . ILE A 1 82 ? 12.036 2.382 -5.948 1.00 92.00 82 ILE A O 1
ATOM 671 N N . ASN A 1 83 ? 12.672 1.983 -8.073 1.00 92.06 83 ASN A N 1
ATOM 672 C CA . ASN A 1 83 ? 13.982 1.378 -7.802 1.00 92.06 83 ASN A CA 1
ATOM 673 C C . ASN A 1 83 ? 13.944 -0.042 -7.204 1.00 92.06 83 ASN A C 1
ATOM 675 O O . ASN A 1 83 ? 14.974 -0.510 -6.721 1.00 92.06 83 ASN A O 1
ATOM 679 N N . PHE A 1 84 ? 12.810 -0.739 -7.259 1.00 92.44 84 PHE A N 1
ATOM 680 C CA . PHE A 1 84 ? 12.710 -2.129 -6.807 1.00 92.44 84 PHE A CA 1
ATOM 681 C C . PHE A 1 84 ? 13.222 -3.082 -7.897 1.00 92.44 84 PHE A C 1
ATOM 683 O O . PHE A 1 84 ? 13.015 -2.823 -9.083 1.00 92.44 84 PHE A O 1
ATOM 690 N N . ASN A 1 85 ? 13.894 -4.157 -7.494 1.00 91.69 85 ASN A N 1
ATOM 691 C CA . ASN A 1 85 ? 14.201 -5.334 -8.316 1.00 91.69 85 ASN A CA 1
ATOM 692 C C . ASN A 1 85 ? 13.237 -6.491 -8.002 1.00 91.69 85 ASN A C 1
ATOM 694 O O . ASN A 1 85 ? 12.464 -6.400 -7.051 1.00 91.69 85 ASN A O 1
ATOM 698 N N . SER A 1 86 ? 13.264 -7.576 -8.781 1.00 89.62 86 SER A N 1
ATOM 699 C CA . SER A 1 86 ? 12.271 -8.663 -8.686 1.00 89.62 86 SER A CA 1
ATOM 700 C C . SER A 1 86 ? 12.201 -9.362 -7.315 1.00 89.62 86 SER A C 1
ATOM 702 O O . SER A 1 86 ? 11.143 -9.857 -6.928 1.00 89.62 86 SER A O 1
ATOM 704 N N . GLU A 1 87 ? 13.292 -9.326 -6.548 1.00 88.69 87 GLU A N 1
ATOM 705 C CA . GLU A 1 87 ? 13.376 -9.855 -5.178 1.00 88.69 87 GLU A CA 1
ATOM 706 C C . GLU A 1 87 ? 13.047 -8.811 -4.096 1.00 88.69 87 GLU A C 1
ATOM 708 O O . GLU A 1 87 ? 12.838 -9.153 -2.932 1.00 88.69 87 GLU A O 1
ATOM 713 N N . ASP A 1 88 ? 12.961 -7.530 -4.460 1.00 91.38 88 ASP A N 1
ATOM 714 C CA . ASP A 1 88 ? 12.658 -6.458 -3.519 1.00 91.38 88 ASP A CA 1
ATOM 715 C C . ASP A 1 88 ? 11.160 -6.467 -3.199 1.00 91.38 88 ASP A C 1
ATOM 717 O O . ASP A 1 88 ? 10.300 -6.330 -4.078 1.00 91.38 88 ASP A O 1
ATOM 721 N N . TRP A 1 89 ? 10.828 -6.562 -1.913 1.00 91.25 89 TRP A N 1
ATOM 722 C CA . TRP A 1 89 ? 9.446 -6.494 -1.457 1.00 91.25 89 TRP A CA 1
ATOM 723 C C . TRP A 1 89 ? 9.301 -5.729 -0.144 1.00 91.25 89 TRP A C 1
ATOM 725 O O . TRP A 1 89 ? 10.247 -5.563 0.620 1.00 91.25 89 TRP A O 1
ATOM 735 N N . LEU A 1 90 ? 8.081 -5.275 0.129 1.00 92.25 90 LEU A N 1
ATOM 736 C CA . LEU A 1 90 ? 7.630 -4.849 1.451 1.00 92.25 90 LEU A CA 1
ATOM 737 C C . LEU A 1 90 ? 6.177 -5.269 1.669 1.00 92.25 90 LEU A C 1
ATOM 739 O O . LEU A 1 90 ? 5.415 -5.458 0.713 1.00 92.25 90 LEU A O 1
ATOM 743 N N . ARG A 1 91 ? 5.782 -5.419 2.930 1.00 93.81 91 ARG A N 1
ATOM 744 C CA . ARG A 1 91 ? 4.390 -5.673 3.310 1.00 93.81 91 ARG A CA 1
ATOM 745 C C . ARG A 1 91 ? 3.722 -4.347 3.646 1.00 93.81 91 ARG A C 1
ATOM 747 O O . ARG A 1 91 ? 4.231 -3.590 4.468 1.00 93.81 91 ARG A O 1
ATOM 754 N N . LEU A 1 92 ? 2.589 -4.070 3.010 1.00 95.44 92 LEU A N 1
ATOM 755 C CA . LEU A 1 92 ? 1.815 -2.857 3.243 1.00 95.44 92 LEU A CA 1
ATOM 756 C C . LEU A 1 92 ? 0.422 -3.214 3.757 1.00 95.44 92 LEU A C 1
ATOM 758 O O . LEU A 1 92 ? -0.301 -3.941 3.082 1.00 95.44 92 LEU A O 1
ATOM 762 N N . GLY A 1 93 ? 0.049 -2.690 4.920 1.00 96.81 93 GLY A N 1
ATOM 763 C CA . GLY A 1 93 ? -1.317 -2.668 5.435 1.00 96.81 93 GLY A CA 1
ATOM 764 C C . GLY A 1 93 ? -1.914 -1.273 5.260 1.00 96.81 93 GLY A C 1
ATOM 765 O O . GLY A 1 93 ? -1.312 -0.297 5.678 1.00 96.81 93 GLY A O 1
ATOM 766 N N . LEU A 1 94 ? -3.087 -1.132 4.656 1.00 97.12 94 LEU A N 1
ATOM 767 C CA . LEU A 1 94 ? -3.767 0.159 4.511 1.00 97.12 94 LEU A CA 1
ATOM 768 C C . LEU A 1 94 ? -5.032 0.151 5.363 1.00 97.12 94 LEU A C 1
ATOM 770 O O . LEU A 1 94 ? -5.861 -0.741 5.204 1.00 97.12 94 LEU A O 1
ATOM 774 N N . CYS A 1 95 ? -5.191 1.134 6.244 1.00 96.75 95 CYS A N 1
ATOM 775 C CA . CYS A 1 95 ? -6.372 1.229 7.089 1.00 96.75 95 CYS A CA 1
ATOM 776 C C . CYS A 1 95 ? -7.591 1.726 6.303 1.00 96.75 95 CYS A C 1
ATOM 778 O O . CYS A 1 95 ? -7.556 2.790 5.681 1.00 96.75 95 CYS A O 1
ATOM 780 N N . TYR A 1 96 ? -8.673 0.959 6.381 1.00 97.25 96 TYR A N 1
ATOM 781 C CA . TYR A 1 96 ? -9.985 1.223 5.810 1.00 97.25 96 TYR A CA 1
ATOM 782 C C . TYR A 1 96 ? -11.077 0.796 6.802 1.00 97.25 96 TYR A C 1
ATOM 784 O O . TYR A 1 96 ? -10.859 -0.104 7.615 1.00 97.25 96 TYR A O 1
ATOM 792 N N . PRO A 1 97 ? -12.273 1.405 6.754 1.00 95.75 97 PRO A N 1
ATOM 793 C CA . PRO A 1 97 ? -13.373 0.977 7.607 1.00 95.75 97 PRO A CA 1
ATOM 794 C C . PRO A 1 97 ? -13.823 -0.459 7.260 1.00 95.75 97 PRO A C 1
ATOM 796 O O . PRO A 1 97 ? -13.778 -0.840 6.085 1.00 95.75 97 PRO A O 1
ATOM 799 N N . PRO A 1 98 ? -14.303 -1.248 8.239 1.00 94.12 98 PRO A N 1
ATOM 800 C CA . PRO A 1 98 ? -14.897 -2.560 7.983 1.00 94.12 98 PRO A CA 1
ATOM 801 C C . PRO A 1 98 ? -16.034 -2.510 6.952 1.00 94.12 98 PRO A C 1
ATOM 803 O O . PRO A 1 98 ? -16.760 -1.515 6.857 1.00 94.12 98 PRO A O 1
ATOM 806 N N . GLY A 1 99 ? -16.190 -3.582 6.174 1.00 94.44 99 GLY A N 1
ATOM 807 C CA . GLY A 1 99 ? -17.154 -3.678 5.074 1.00 94.44 99 GLY A CA 1
ATOM 808 C C . GLY A 1 99 ? -16.761 -2.913 3.803 1.00 94.44 99 GLY A C 1
ATOM 809 O O . GLY A 1 99 ? -17.600 -2.724 2.919 1.00 94.44 99 GLY A O 1
ATOM 810 N N . THR A 1 100 ? -15.511 -2.452 3.694 1.00 97.00 100 THR A N 1
ATOM 811 C CA . THR A 1 100 ? -14.998 -1.834 2.463 1.00 97.00 100 THR A CA 1
ATOM 812 C C . THR A 1 100 ? -14.825 -2.877 1.363 1.00 97.00 100 THR A C 1
ATOM 814 O O . THR A 1 100 ? -14.219 -3.925 1.570 1.00 97.00 100 THR A O 1
ATOM 817 N N . ILE A 1 101 ? -15.311 -2.565 0.160 1.00 97.81 101 ILE A N 1
ATOM 818 C CA . ILE A 1 101 ? -15.140 -3.413 -1.024 1.00 97.81 101 ILE A CA 1
ATOM 819 C C . ILE A 1 101 ? -13.985 -2.871 -1.860 1.00 97.81 101 ILE A C 1
ATOM 821 O O . ILE A 1 101 ? -13.969 -1.688 -2.209 1.00 97.81 101 ILE A O 1
ATOM 825 N N . PHE A 1 102 ? -13.045 -3.743 -2.220 1.00 98.19 102 PHE A N 1
ATOM 826 C CA . PHE A 1 102 ? -11.849 -3.374 -2.971 1.00 98.19 102 PHE A CA 1
ATOM 827 C C . PHE A 1 102 ? -11.856 -3.952 -4.380 1.00 98.19 102 PHE A C 1
ATOM 829 O O . PHE A 1 102 ? -12.182 -5.119 -4.586 1.00 98.19 102 PHE A O 1
ATOM 836 N N . ARG A 1 103 ? -11.396 -3.141 -5.331 1.00 98.25 103 ARG A N 1
ATOM 837 C CA . ARG A 1 103 ? -10.888 -3.593 -6.623 1.00 98.25 103 ARG A CA 1
ATOM 838 C C . ARG A 1 103 ? -9.420 -3.209 -6.702 1.00 98.25 103 ARG A C 1
ATOM 840 O O . ARG A 1 103 ? -9.092 -2.023 -6.634 1.00 98.25 103 ARG A O 1
ATOM 847 N N . VAL A 1 104 ? -8.552 -4.206 -6.816 1.00 98.38 104 VAL A N 1
ATOM 848 C CA . VAL A 1 104 ? -7.102 -4.009 -6.839 1.00 98.38 104 VAL A CA 1
ATOM 849 C C . VAL A 1 104 ? -6.569 -4.457 -8.191 1.00 98.38 104 VAL A C 1
ATOM 851 O O . VAL A 1 104 ? -6.887 -5.541 -8.667 1.00 98.38 104 VAL A O 1
ATOM 854 N N . THR A 1 105 ? -5.761 -3.617 -8.819 1.00 97.94 105 THR A N 1
ATOM 855 C CA . THR A 1 105 ? -5.247 -3.836 -10.170 1.00 97.94 105 THR A CA 1
ATOM 856 C C . THR A 1 105 ? -3.746 -3.599 -10.184 1.00 97.94 105 THR A C 1
ATOM 858 O O . THR A 1 105 ? -3.265 -2.625 -9.609 1.00 97.94 105 THR A O 1
ATOM 861 N N . TYR A 1 106 ? -3.000 -4.478 -10.835 1.00 97.06 106 TYR A N 1
ATOM 862 C CA . TYR A 1 106 ? -1.585 -4.287 -11.118 1.00 97.06 106 TYR A CA 1
ATOM 863 C C . TYR A 1 106 ? -1.408 -3.862 -12.572 1.00 97.06 106 TYR A C 1
ATOM 865 O O . TYR A 1 106 ? -1.995 -4.454 -13.474 1.00 97.06 106 TYR A O 1
ATOM 873 N N . GLN A 1 107 ? -0.570 -2.854 -12.788 1.00 96.50 107 GLN A N 1
ATOM 874 C CA . GLN A 1 107 ? -0.235 -2.329 -14.101 1.00 96.50 107 GLN A CA 1
ATOM 875 C C . GLN A 1 107 ? 1.268 -2.256 -14.309 1.00 96.50 107 GLN A C 1
ATOM 877 O O . GLN A 1 107 ? 2.029 -1.936 -13.395 1.00 96.50 107 GLN A O 1
ATOM 882 N N . LEU A 1 108 ? 1.659 -2.481 -15.558 1.00 95.62 108 LEU A N 1
ATOM 883 C CA . LEU A 1 108 ? 2.988 -2.209 -16.080 1.00 95.62 108 LEU A CA 1
ATOM 884 C C . LEU A 1 108 ? 2.871 -1.137 -17.164 1.00 95.62 108 LEU A C 1
ATOM 886 O O . LEU A 1 108 ? 2.192 -1.334 -18.174 1.00 95.62 108 LEU A O 1
ATOM 890 N N . GLU A 1 109 ? 3.522 0.000 -16.956 1.00 94.75 109 GLU A N 1
ATOM 891 C CA . GLU A 1 109 ? 3.429 1.169 -17.828 1.00 94.75 109 GLU A CA 1
ATOM 892 C C . GLU A 1 109 ? 4.776 1.483 -18.482 1.00 94.75 109 GLU A C 1
ATOM 894 O O . GLU A 1 109 ? 5.800 1.620 -17.814 1.00 94.75 109 GLU A O 1
ATOM 899 N N . ARG A 1 110 ? 4.779 1.682 -19.799 1.00 92.12 110 ARG A N 1
ATOM 900 C CA . ARG A 1 110 ? 5.898 2.301 -20.514 1.00 92.12 110 ARG A CA 1
ATOM 901 C C . ARG A 1 110 ? 5.670 3.807 -20.570 1.00 92.12 110 ARG A C 1
ATOM 903 O O . ARG A 1 110 ? 4.561 4.241 -20.860 1.00 92.12 110 ARG A O 1
ATOM 910 N N . LEU A 1 111 ? 6.715 4.602 -20.331 1.00 85.44 111 LEU A N 1
ATOM 911 C CA . LEU A 1 111 ? 6.606 6.066 -20.310 1.00 85.44 111 LEU A CA 1
ATOM 912 C C . LEU A 1 111 ? 6.596 6.697 -21.710 1.00 85.44 111 LEU A C 1
ATOM 914 O O . LEU A 1 111 ? 5.855 7.650 -21.937 1.00 85.44 111 LEU A O 1
ATOM 918 N N . VAL A 1 112 ? 7.408 6.187 -22.647 1.00 85.56 112 VAL A N 1
ATOM 919 C CA . VAL A 1 112 ? 7.589 6.798 -23.977 1.00 85.56 112 VAL A CA 1
ATOM 920 C C . VAL A 1 112 ? 7.681 5.727 -25.085 1.00 85.56 112 VAL A C 1
ATOM 922 O O . VAL A 1 112 ? 8.592 4.903 -25.041 1.00 85.56 112 VAL A O 1
ATOM 925 N N . PRO A 1 113 ? 6.770 5.731 -26.083 1.00 89.56 113 PRO A N 1
ATOM 926 C CA . PRO A 1 113 ? 5.456 6.369 -25.997 1.00 89.56 113 PRO A CA 1
ATOM 927 C C . PRO A 1 113 ? 4.668 5.757 -24.831 1.00 89.56 113 PRO A C 1
ATOM 929 O O . PRO A 1 113 ? 4.826 4.562 -24.541 1.00 89.56 113 PRO A O 1
ATOM 932 N N . TYR A 1 114 ? 3.838 6.576 -24.177 1.00 92.25 114 TYR A N 1
ATOM 933 C CA . TYR A 1 114 ? 3.036 6.120 -23.045 1.00 92.25 114 TYR A CA 1
ATOM 934 C C . TYR A 1 114 ? 2.133 4.960 -23.465 1.00 92.25 114 TYR A C 1
ATOM 936 O O . TYR A 1 114 ? 1.390 5.070 -24.442 1.00 92.25 114 TYR A O 1
ATOM 944 N N . ALA A 1 115 ? 2.212 3.848 -22.741 1.00 94.56 115 ALA A N 1
ATOM 945 C CA . ALA A 1 115 ? 1.360 2.689 -22.963 1.00 94.56 115 ALA A CA 1
ATOM 946 C C . ALA A 1 115 ? 1.221 1.871 -21.679 1.00 94.56 115 ALA A C 1
ATOM 948 O O . ALA A 1 115 ? 2.205 1.650 -20.974 1.00 94.56 115 ALA A O 1
ATOM 949 N N . ILE A 1 116 ? 0.017 1.364 -21.424 1.00 95.62 116 ILE A N 1
ATOM 950 C CA . ILE A 1 116 ? -0.200 0.294 -20.449 1.00 95.62 116 ILE A CA 1
ATOM 951 C C . ILE A 1 116 ? 0.135 -1.013 -21.173 1.00 95.62 116 ILE A C 1
ATOM 953 O O . ILE A 1 116 ? -0.553 -1.398 -22.116 1.00 95.62 116 ILE A O 1
ATOM 957 N N . VAL A 1 117 ? 1.247 -1.636 -20.791 1.00 95.00 117 VAL A N 1
ATOM 958 C CA . VAL A 1 117 ? 1.790 -2.848 -21.424 1.00 95.00 117 VAL A CA 1
ATOM 959 C C . VAL A 1 117 ? 1.151 -4.101 -20.832 1.00 95.00 117 VAL A C 1
ATOM 961 O O . VAL A 1 117 ? 0.973 -5.099 -21.527 1.00 95.00 117 VAL A O 1
ATOM 964 N N . HIS A 1 118 ? 0.787 -4.042 -19.554 1.00 95.19 118 HIS A N 1
ATOM 965 C CA . HIS A 1 118 ? 0.104 -5.114 -18.850 1.00 95.19 118 HIS A CA 1
ATOM 966 C C . HIS A 1 118 ? -0.845 -4.526 -17.804 1.00 95.19 118 HIS A C 1
ATOM 968 O O . HIS A 1 118 ? -0.531 -3.506 -17.189 1.00 95.19 118 HIS A O 1
ATOM 974 N N . ASP A 1 119 ? -1.991 -5.175 -17.627 1.00 95.81 119 ASP A N 1
ATOM 975 C CA . ASP A 1 119 ? -3.051 -4.802 -16.694 1.00 95.81 119 ASP A CA 1
ATOM 976 C C . ASP A 1 119 ? -3.732 -6.089 -16.219 1.00 95.81 119 ASP A C 1
ATOM 978 O O . ASP A 1 119 ? -4.221 -6.866 -17.043 1.00 95.81 119 ASP A O 1
ATOM 982 N N . GLU A 1 120 ? -3.730 -6.348 -14.915 1.00 95.69 120 GLU A N 1
ATOM 983 C CA . GLU A 1 120 ? -4.373 -7.530 -14.335 1.00 95.69 120 GLU A CA 1
ATOM 984 C C . GLU A 1 120 ? -5.026 -7.226 -12.986 1.00 95.69 120 GLU A C 1
ATOM 986 O O . GLU A 1 120 ? -4.562 -6.390 -12.207 1.00 95.69 120 GLU A O 1
ATOM 991 N N . GLU A 1 121 ? -6.116 -7.928 -12.690 1.00 96.19 121 GLU A N 1
ATOM 992 C CA . GLU A 1 121 ? -6.783 -7.838 -11.396 1.00 96.19 121 GLU A CA 1
ATOM 993 C C . GLU A 1 121 ? -6.062 -8.705 -10.356 1.00 96.19 121 GLU A C 1
ATOM 995 O O . GLU A 1 121 ? -5.757 -9.876 -10.586 1.00 96.19 121 GLU A O 1
ATOM 1000 N N . VAL A 1 122 ? -5.780 -8.112 -9.200 1.00 96.69 122 VAL A N 1
ATOM 1001 C CA . VAL A 1 122 ? -5.122 -8.769 -8.068 1.00 96.69 122 VAL A CA 1
ATOM 1002 C C . VAL A 1 122 ? -6.166 -9.582 -7.307 1.00 96.69 122 VAL A C 1
ATOM 1004 O O . VAL A 1 122 ? -7.284 -9.123 -7.083 1.00 96.69 122 VAL A O 1
ATOM 1007 N N . VAL A 1 123 ? -5.809 -10.797 -6.896 1.00 94.25 123 VAL A N 1
ATOM 1008 C CA . VAL A 1 123 ? -6.778 -11.767 -6.367 1.00 94.25 123 VAL A CA 1
ATOM 1009 C C . VAL A 1 123 ? -6.957 -11.610 -4.848 1.00 94.25 123 VAL A C 1
ATOM 1011 O O . VAL A 1 123 ? -5.957 -11.609 -4.126 1.00 94.25 123 VAL A O 1
ATOM 1014 N N . PRO A 1 124 ? -8.196 -11.534 -4.325 1.00 97.00 124 PRO A N 1
ATOM 1015 C CA . PRO A 1 124 ? -8.431 -11.584 -2.886 1.00 97.00 124 PRO A CA 1
ATOM 1016 C C . PRO A 1 124 ? -8.132 -12.980 -2.326 1.00 97.00 124 PRO A C 1
ATOM 1018 O O . PRO A 1 124 ? -8.488 -13.997 -2.923 1.00 97.00 124 PRO A O 1
ATOM 1021 N N . VAL A 1 125 ? -7.536 -13.035 -1.140 1.00 97.06 125 VAL A N 1
ATOM 1022 C CA . VAL A 1 125 ? -7.318 -14.268 -0.370 1.00 97.06 125 VAL A CA 1
ATOM 1023 C C . VAL A 1 125 ? -7.848 -14.127 1.052 1.00 97.06 125 VAL A C 1
ATOM 1025 O O . VAL A 1 125 ? -8.219 -13.040 1.483 1.00 97.06 125 VAL A O 1
ATOM 1028 N N . SER A 1 126 ? -7.915 -15.238 1.787 1.00 95.56 126 SER A N 1
ATOM 1029 C CA . SER A 1 126 ? -8.567 -15.307 3.101 1.00 95.56 126 SER A CA 1
ATOM 1030 C C . SER A 1 126 ? -7.629 -15.130 4.300 1.00 95.56 126 SER A C 1
ATOM 1032 O O . SER A 1 126 ? -8.078 -15.266 5.435 1.00 95.56 126 SER A O 1
ATOM 1034 N N . SER A 1 127 ? -6.328 -14.911 4.089 1.00 96.31 127 SER A N 1
ATOM 1035 C CA . SER A 1 127 ? -5.373 -14.714 5.185 1.00 96.31 127 SER A CA 1
ATOM 1036 C C . SER A 1 127 ? -4.135 -13.936 4.753 1.00 96.31 127 SER A C 1
ATOM 1038 O O . SER A 1 127 ? -3.739 -13.961 3.586 1.00 96.31 127 SER A O 1
ATOM 1040 N N . LEU A 1 128 ? -3.476 -13.300 5.725 1.00 95.56 128 LEU A N 1
ATOM 1041 C CA . LEU A 1 128 ? -2.220 -12.586 5.497 1.00 95.56 128 LEU A CA 1
ATOM 1042 C C . LEU A 1 128 ? -1.099 -13.522 5.028 1.00 95.56 128 LEU A C 1
ATOM 1044 O O . LEU A 1 128 ? -0.371 -13.192 4.099 1.00 95.56 128 LEU A O 1
ATOM 1048 N N . ASN A 1 129 ? -1.017 -14.726 5.598 1.00 94.88 129 ASN A N 1
ATOM 1049 C CA . ASN A 1 129 ? -0.010 -15.718 5.215 1.00 94.88 129 ASN A CA 1
ATOM 1050 C C . ASN A 1 129 ? -0.104 -16.099 3.723 1.00 94.88 129 ASN A C 1
ATOM 1052 O O . ASN A 1 129 ? 0.911 -16.322 3.071 1.00 94.88 129 ASN A O 1
ATOM 1056 N N . ALA A 1 130 ? -1.318 -16.130 3.157 1.00 95.25 130 ALA A N 1
ATOM 1057 C CA . ALA A 1 130 ? -1.507 -16.380 1.728 1.00 95.25 130 ALA A CA 1
ATOM 1058 C C . ALA A 1 130 ? -0.988 -15.225 0.850 1.00 95.25 130 ALA A C 1
ATOM 1060 O O . ALA A 1 130 ? -0.494 -15.478 -0.244 1.00 95.25 130 ALA A O 1
ATOM 1061 N N . VAL A 1 131 ? -1.057 -13.976 1.329 1.00 94.81 131 VAL A N 1
ATOM 1062 C CA . VAL A 1 131 ? -0.458 -12.814 0.645 1.00 94.81 131 VAL A CA 1
ATOM 1063 C C . VAL A 1 131 ? 1.071 -12.875 0.696 1.00 94.81 131 VAL A C 1
ATOM 1065 O O . VAL A 1 131 ? 1.737 -12.535 -0.278 1.00 94.81 131 VAL A O 1
ATOM 1068 N N . GLU A 1 132 ? 1.641 -13.313 1.817 1.00 90.62 132 GLU A N 1
ATOM 1069 C CA . GLU A 1 132 ? 3.093 -13.323 2.036 1.00 90.62 132 GLU A CA 1
ATOM 1070 C C . GLU A 1 132 ? 3.814 -14.453 1.300 1.00 90.62 132 GLU A C 1
ATOM 1072 O O . GLU A 1 132 ? 4.859 -14.211 0.685 1.00 90.62 132 GLU A O 1
ATOM 1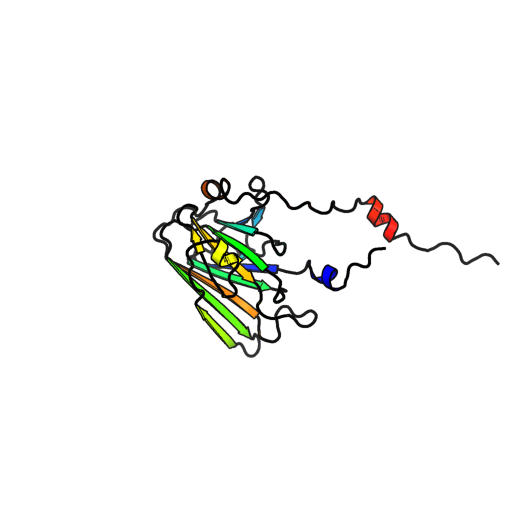077 N N . GLY A 1 133 ? 3.254 -15.664 1.359 1.00 86.19 133 GLY A N 1
ATOM 1078 C CA . GLY A 1 133 ? 3.804 -16.867 0.729 1.00 86.19 133 GLY A CA 1
ATOM 1079 C C . GLY A 1 133 ? 3.310 -17.119 -0.697 1.00 86.19 133 GLY A C 1
ATOM 1080 O O . GLY A 1 133 ? 3.708 -18.103 -1.311 1.00 86.19 133 GLY A O 1
ATOM 1081 N N . GLY A 1 134 ? 2.410 -16.281 -1.217 1.00 78.50 134 GLY A N 1
ATOM 1082 C CA . GLY A 1 134 ? 1.861 -16.430 -2.560 1.00 78.50 134 GLY A CA 1
ATOM 1083 C C . GLY A 1 134 ? 2.809 -15.936 -3.655 1.00 78.50 134 GLY A C 1
ATOM 1084 O O . GLY A 1 134 ? 3.345 -14.832 -3.584 1.00 78.50 134 GLY A O 1
ATOM 1085 N N . ASP A 1 135 ? 2.932 -16.714 -4.734 1.00 74.31 135 ASP A N 1
ATOM 1086 C CA . ASP A 1 135 ? 3.683 -16.306 -5.933 1.00 74.31 135 ASP A CA 1
ATOM 1087 C C . ASP A 1 135 ? 2.886 -15.382 -6.859 1.00 74.31 135 ASP A C 1
ATOM 1089 O O . ASP A 1 135 ? 3.451 -14.744 -7.746 1.00 74.31 135 ASP A O 1
ATOM 1093 N N . ARG A 1 136 ? 1.563 -15.299 -6.674 1.00 76.75 136 ARG A N 1
ATOM 1094 C CA . ARG A 1 136 ? 0.684 -14.417 -7.456 1.00 76.75 136 ARG A CA 1
ATOM 1095 C C . ARG A 1 136 ? 0.452 -13.101 -6.727 1.00 76.75 136 ARG A C 1
ATOM 1097 O O . ARG A 1 136 ? 0.597 -13.012 -5.513 1.00 76.75 136 ARG A O 1
ATOM 1104 N N . LYS A 1 137 ? 0.013 -12.089 -7.474 1.00 90.06 137 LYS A N 1
ATOM 1105 C CA . LYS A 1 137 ? -0.424 -10.815 -6.903 1.00 90.06 137 LYS A CA 1
ATOM 1106 C C . LYS A 1 137 ? -1.733 -11.048 -6.150 1.00 90.06 137 LYS A C 1
ATOM 1108 O O . LYS A 1 137 ? -2.765 -11.337 -6.759 1.00 90.06 137 LYS A O 1
ATOM 1113 N N . MET A 1 138 ? -1.666 -10.960 -4.826 1.00 95.94 138 MET A N 1
ATOM 1114 C CA . MET A 1 138 ? -2.779 -11.233 -3.921 1.00 95.94 138 MET A CA 1
ATOM 1115 C C . MET A 1 138 ? -2.972 -10.090 -2.926 1.00 95.94 138 MET A C 1
ATOM 1117 O O . MET A 1 138 ? -2.026 -9.364 -2.613 1.00 95.94 138 MET A O 1
ATOM 1121 N N . PHE A 1 139 ? -4.190 -9.956 -2.407 1.00 97.81 139 PHE A N 1
ATOM 1122 C CA . PHE A 1 139 ? -4.502 -9.042 -1.311 1.00 97.81 139 PHE A CA 1
ATOM 1123 C C . PHE A 1 139 ? -5.419 -9.700 -0.280 1.00 97.81 139 PHE A C 1
ATOM 1125 O O . PHE A 1 139 ? -6.201 -10.589 -0.609 1.00 97.81 139 PHE A O 1
ATOM 1132 N N . TYR A 1 140 ? -5.347 -9.253 0.969 1.00 98.06 140 TYR A N 1
ATOM 1133 C CA . TYR A 1 140 ? -6.203 -9.733 2.055 1.00 98.06 140 TYR A CA 1
ATOM 1134 C C . TYR A 1 140 ? -6.744 -8.542 2.832 1.00 98.06 140 TYR A C 1
ATOM 1136 O O . TYR A 1 140 ? -5.967 -7.709 3.285 1.00 98.06 140 TYR A O 1
ATOM 1144 N N . PHE A 1 141 ? -8.062 -8.459 2.993 1.00 98.31 141 PHE A N 1
ATOM 1145 C CA . PHE A 1 141 ? -8.674 -7.469 3.871 1.00 98.31 141 PHE A CA 1
ATOM 1146 C C . PHE A 1 141 ? -9.068 -8.122 5.189 1.00 98.31 141 PHE A C 1
ATOM 1148 O O . PHE A 1 141 ? -9.890 -9.039 5.218 1.00 98.31 141 PHE A O 1
ATOM 1155 N N . GLU A 1 142 ? -8.474 -7.650 6.278 1.00 97.12 142 GLU A N 1
ATOM 1156 C CA . GLU A 1 142 ? -8.798 -8.123 7.610 1.00 97.12 142 GLU A CA 1
ATOM 1157 C C . GLU A 1 142 ? -9.858 -7.240 8.268 1.00 97.12 142 GLU A C 1
ATOM 1159 O O . GLU A 1 142 ? -9.551 -6.215 8.875 1.00 97.12 142 GLU A O 1
ATOM 1164 N N . GLU A 1 143 ? -11.107 -7.694 8.217 1.00 95.88 143 GLU A N 1
ATOM 1165 C CA . GLU A 1 143 ? -12.263 -6.982 8.781 1.00 95.88 143 GLU A CA 1
ATOM 1166 C C . GLU A 1 143 ? -12.104 -6.634 10.272 1.00 95.88 143 GLU A C 1
ATOM 1168 O O . GLU A 1 143 ? -12.548 -5.577 10.710 1.00 95.88 143 GLU A O 1
ATOM 1173 N N . SER A 1 144 ? -11.445 -7.488 11.069 1.00 95.69 144 SER A N 1
ATOM 1174 C CA . SER A 1 144 ? -11.302 -7.260 12.516 1.00 95.69 144 SER A CA 1
ATOM 1175 C C . SER A 1 144 ? -10.398 -6.081 12.870 1.00 95.69 144 SER A C 1
ATOM 1177 O O . SER A 1 144 ? -10.559 -5.494 13.936 1.00 95.69 144 SER A O 1
ATOM 1179 N N . THR A 1 145 ? -9.426 -5.762 12.013 1.00 95.38 145 THR A N 1
ATOM 1180 C CA . THR A 1 145 ? -8.483 -4.654 12.230 1.00 95.38 145 THR A CA 1
ATOM 1181 C C . THR A 1 145 ? -8.697 -3.501 11.259 1.00 95.38 145 THR A C 1
ATOM 1183 O O . THR A 1 145 ? -8.205 -2.410 11.523 1.00 95.38 145 THR A O 1
ATOM 1186 N N . GLY A 1 146 ? -9.438 -3.713 10.167 1.00 96.25 146 GLY A N 1
ATOM 1187 C CA . GLY A 1 146 ? -9.631 -2.735 9.099 1.00 96.25 146 GLY A CA 1
ATOM 1188 C C . GLY A 1 146 ? -8.419 -2.597 8.174 1.00 96.25 146 GLY A C 1
ATOM 1189 O O . GLY A 1 146 ? -8.302 -1.606 7.460 1.00 96.25 146 GLY A O 1
ATOM 1190 N N . LEU A 1 147 ? -7.485 -3.552 8.181 1.00 97.44 147 LEU A N 1
ATOM 1191 C CA . LEU A 1 147 ? -6.260 -3.471 7.383 1.00 97.44 147 LEU A CA 1
ATOM 1192 C C . LEU A 1 147 ? -6.380 -4.253 6.071 1.00 97.44 147 LEU A C 1
ATOM 1194 O O . LEU A 1 147 ? -6.612 -5.462 6.062 1.00 97.44 147 LEU A O 1
ATOM 1198 N N . LEU A 1 148 ? -6.161 -3.561 4.953 1.00 98.38 148 LEU A N 1
ATOM 1199 C CA . LEU A 1 148 ? -5.943 -4.155 3.636 1.00 98.38 148 LEU A CA 1
ATOM 1200 C C . LEU A 1 148 ? -4.454 -4.440 3.443 1.00 98.38 148 LEU A C 1
ATOM 1202 O O . LEU A 1 148 ? -3.666 -3.510 3.285 1.00 98.38 148 LEU A O 1
ATOM 1206 N N . PHE A 1 149 ? -4.086 -5.712 3.399 1.00 97.75 149 PHE A N 1
ATOM 1207 C CA . PHE A 1 149 ? -2.718 -6.166 3.215 1.00 97.75 149 PHE A CA 1
ATOM 1208 C C . PHE A 1 149 ? -2.380 -6.510 1.767 1.00 97.75 149 PHE A C 1
ATOM 1210 O O . PHE A 1 149 ? -3.129 -7.208 1.078 1.00 97.75 149 PHE A O 1
ATOM 1217 N N . LEU A 1 150 ? -1.195 -6.066 1.351 1.00 96.31 150 LEU A N 1
ATOM 1218 C CA . LEU A 1 150 ? -0.571 -6.311 0.055 1.00 96.31 150 LEU A CA 1
ATOM 1219 C C . LEU A 1 150 ? 0.919 -6.610 0.251 1.00 96.31 150 LEU A C 1
ATOM 1221 O O . LEU A 1 150 ? 1.584 -5.976 1.073 1.00 96.31 150 LEU A O 1
ATOM 1225 N N . LYS A 1 151 ? 1.464 -7.515 -0.565 1.00 95.12 151 LYS A N 1
ATOM 1226 C CA . LYS A 1 151 ? 2.912 -7.649 -0.759 1.00 95.12 151 LYS A CA 1
ATOM 1227 C C . LYS A 1 151 ? 3.311 -6.799 -1.962 1.00 95.12 151 LYS A C 1
ATOM 1229 O O . LYS A 1 151 ? 3.051 -7.170 -3.106 1.00 95.12 151 LYS A O 1
ATOM 1234 N N . VAL A 1 152 ? 3.886 -5.627 -1.706 1.00 94.44 152 VAL A N 1
ATOM 1235 C CA . VAL A 1 152 ? 4.361 -4.726 -2.762 1.00 94.44 152 VAL A CA 1
ATOM 1236 C C . VAL A 1 152 ? 5.734 -5.215 -3.200 1.00 94.44 152 VAL A C 1
ATOM 1238 O O . VAL A 1 152 ? 6.656 -5.227 -2.391 1.00 94.44 152 VAL A O 1
ATOM 1241 N N . ARG A 1 153 ? 5.864 -5.615 -4.464 1.00 91.75 153 ARG A N 1
ATOM 1242 C CA . ARG A 1 153 ? 7.120 -6.078 -5.064 1.00 91.75 153 ARG A CA 1
ATOM 1243 C C . ARG A 1 153 ? 7.222 -5.641 -6.521 1.00 91.75 153 ARG A C 1
ATOM 1245 O O . ARG A 1 153 ? 6.184 -5.450 -7.166 1.00 91.75 153 ARG A O 1
ATOM 1252 N N . ALA A 1 154 ? 8.443 -5.541 -7.030 1.00 90.44 154 ALA A N 1
ATOM 1253 C CA . ALA A 1 154 ? 8.670 -5.553 -8.470 1.00 90.44 154 ALA A CA 1
ATOM 1254 C C . ALA A 1 154 ? 8.664 -7.001 -8.981 1.00 90.44 154 ALA A C 1
ATOM 1256 O O . ALA A 1 154 ? 8.888 -7.942 -8.227 1.00 90.44 154 ALA A O 1
ATOM 1257 N N . ASN A 1 155 ? 8.340 -7.200 -10.254 1.00 91.06 155 ASN A N 1
ATOM 1258 C CA . ASN A 1 155 ? 8.327 -8.518 -10.901 1.00 91.06 155 ASN A CA 1
ATOM 1259 C C . ASN A 1 155 ? 9.469 -8.664 -11.911 1.00 91.06 155 ASN A C 1
ATOM 1261 O O . ASN A 1 155 ? 9.683 -9.754 -12.432 1.00 91.06 155 ASN A O 1
ATOM 1265 N N . TYR A 1 156 ? 10.182 -7.576 -12.197 1.00 92.38 156 TYR A N 1
ATOM 1266 C CA . TYR A 1 156 ? 11.254 -7.529 -13.180 1.00 92.38 156 TYR A CA 1
ATOM 1267 C C . TYR A 1 156 ? 12.446 -6.768 -12.610 1.00 92.38 156 TYR A C 1
ATOM 1269 O O . TYR A 1 156 ? 12.274 -5.753 -11.933 1.00 92.38 156 TYR A O 1
ATOM 1277 N N . ASP A 1 157 ? 13.650 -7.235 -12.922 1.00 92.38 157 ASP A N 1
ATOM 1278 C CA . ASP A 1 157 ? 14.874 -6.554 -12.519 1.00 92.38 157 ASP A CA 1
ATOM 1279 C C . ASP A 1 157 ? 15.109 -5.279 -13.322 1.00 92.38 157 ASP A C 1
ATOM 1281 O O . ASP A 1 157 ? 14.726 -5.142 -14.492 1.00 92.38 157 ASP A O 1
ATOM 1285 N N . ARG A 1 158 ? 15.770 -4.325 -12.673 1.00 92.25 158 ARG A N 1
ATOM 1286 C CA . ARG A 1 158 ? 16.227 -3.099 -13.316 1.00 92.25 158 ARG A CA 1
ATOM 1287 C C . ARG A 1 158 ? 17.597 -3.316 -13.931 1.00 92.25 158 ARG A C 1
ATOM 1289 O O . ARG A 1 158 ? 18.426 -4.070 -13.434 1.00 92.25 158 ARG A O 1
ATOM 1296 N N . GLU A 1 159 ? 17.855 -2.563 -14.989 1.00 87.94 159 GLU A N 1
ATOM 1297 C CA . GLU A 1 159 ? 19.174 -2.489 -15.605 1.00 87.94 159 GLU A CA 1
ATOM 1298 C C . GLU A 1 159 ? 19.882 -1.212 -15.150 1.00 87.94 159 GLU A C 1
ATOM 1300 O O . GLU A 1 159 ? 19.374 -0.101 -15.343 1.00 87.94 159 GLU A O 1
ATOM 1305 N N . GLY A 1 160 ? 21.059 -1.369 -14.541 1.00 86.75 160 GLY A N 1
ATOM 1306 C CA . GLY A 1 160 ? 21.878 -0.259 -14.057 1.00 86.75 160 GLY A CA 1
ATOM 1307 C C . GLY A 1 160 ? 21.123 0.671 -13.102 1.00 86.75 160 GLY A C 1
ATOM 1308 O O . GLY A 1 160 ? 20.550 0.244 -12.102 1.00 86.75 160 GLY A O 1
ATOM 1309 N N . TYR A 1 161 ? 21.116 1.966 -13.426 1.00 83.38 161 TYR A N 1
ATOM 1310 C CA . TYR A 1 161 ? 20.554 3.029 -12.581 1.00 83.38 161 TYR A CA 1
ATOM 1311 C C . TYR A 1 161 ? 19.138 3.459 -12.986 1.00 83.38 161 TYR A C 1
ATOM 1313 O O . TYR A 1 161 ? 18.661 4.511 -12.556 1.00 83.38 161 TYR A O 1
ATOM 1321 N N . ASN A 1 162 ? 18.465 2.683 -13.837 1.00 86.06 162 ASN A N 1
ATOM 1322 C CA . ASN A 1 162 ? 17.107 2.999 -14.264 1.00 86.06 162 ASN A CA 1
ATOM 1323 C C . ASN A 1 162 ? 16.128 2.916 -13.088 1.00 86.06 162 ASN A C 1
ATOM 1325 O O . ASN A 1 162 ? 16.260 2.052 -12.224 1.00 86.06 162 ASN A O 1
ATOM 1329 N N . TYR A 1 163 ? 15.112 3.783 -13.082 1.00 88.00 163 TYR A N 1
ATOM 1330 C CA . TYR A 1 163 ? 14.084 3.794 -12.033 1.00 88.00 163 TYR A CA 1
ATOM 1331 C C . TYR A 1 163 ? 13.141 2.585 -12.080 1.00 88.00 163 TYR A C 1
ATOM 1333 O O . TYR A 1 163 ? 12.594 2.182 -11.053 1.00 88.00 163 TYR A O 1
ATOM 1341 N N . CYS A 1 164 ? 12.957 2.029 -13.275 1.00 90.50 164 CYS A N 1
ATOM 1342 C CA . CYS A 1 164 ? 12.057 0.926 -13.585 1.00 90.50 164 CYS A CA 1
ATOM 1343 C C . CYS A 1 164 ? 12.783 -0.091 -14.475 1.00 90.50 164 CYS A C 1
ATOM 1345 O O . CYS A 1 164 ? 13.823 0.224 -15.059 1.00 90.50 164 CYS A O 1
ATOM 1347 N N . SER A 1 165 ? 12.223 -1.293 -14.599 1.00 92.06 165 SER A N 1
ATOM 1348 C CA . SER A 1 165 ? 12.720 -2.308 -15.534 1.00 92.06 165 SER A CA 1
ATOM 1349 C C . SER A 1 165 ? 12.525 -1.885 -16.997 1.00 92.06 165 SER A C 1
ATOM 1351 O O . SER A 1 165 ? 11.721 -0.996 -17.301 1.00 92.06 165 SER A O 1
ATOM 1353 N N . HIS A 1 166 ? 13.203 -2.564 -17.928 1.00 90.62 166 HIS A N 1
ATOM 1354 C CA . HIS A 1 166 ? 12.962 -2.377 -19.366 1.00 90.62 166 HIS A CA 1
ATOM 1355 C C . HIS A 1 166 ? 11.543 -2.799 -19.791 1.00 90.62 166 HIS A C 1
ATOM 1357 O O . HIS A 1 166 ? 11.053 -2.356 -20.830 1.00 90.62 166 HIS A O 1
ATOM 1363 N N . MET A 1 167 ? 10.868 -3.627 -18.984 1.00 92.06 167 MET A N 1
ATOM 1364 C CA . MET A 1 167 ? 9.483 -4.044 -19.209 1.00 92.06 167 MET A CA 1
ATOM 1365 C C . MET A 1 167 ? 8.492 -2.905 -18.924 1.00 92.06 167 MET A C 1
ATOM 1367 O O . MET A 1 167 ? 7.433 -2.830 -19.549 1.00 92.06 167 MET A O 1
ATOM 1371 N N . GLY A 1 168 ? 8.848 -1.983 -18.027 1.00 93.06 168 GLY A N 1
ATOM 1372 C CA . GLY A 1 168 ? 8.051 -0.816 -17.667 1.00 93.06 168 GLY A CA 1
ATOM 1373 C C . GLY A 1 168 ? 8.097 -0.505 -16.174 1.00 93.06 168 GLY A C 1
ATOM 1374 O O . GLY A 1 168 ? 8.727 -1.202 -15.378 1.00 93.06 168 GLY A O 1
ATOM 1375 N N . CYS A 1 169 ? 7.409 0.570 -15.800 1.00 94.38 169 CYS A N 1
ATOM 1376 C CA . CYS A 1 169 ? 7.186 0.965 -14.419 1.00 94.38 169 CYS A CA 1
ATOM 1377 C C . CYS A 1 169 ? 5.940 0.289 -13.866 1.00 94.38 169 CYS A C 1
ATOM 1379 O O . CYS A 1 169 ? 4.877 0.295 -14.486 1.00 94.38 169 CYS A O 1
ATOM 1381 N N . GLU A 1 170 ? 6.076 -0.263 -12.675 1.00 95.00 170 GLU A N 1
ATOM 1382 C CA . GLU A 1 170 ? 5.027 -1.038 -12.037 1.00 95.00 170 GLU A CA 1
ATOM 1383 C C . GLU A 1 170 ? 4.176 -0.147 -11.145 1.00 95.00 170 GLU A C 1
ATOM 1385 O O . GLU A 1 170 ? 4.658 0.812 -10.534 1.00 95.00 170 GLU A O 1
ATOM 1390 N N . LYS A 1 171 ? 2.883 -0.451 -11.090 1.00 95.94 171 LYS A N 1
ATOM 1391 C CA . LYS A 1 171 ? 1.903 0.351 -10.370 1.00 95.94 171 LYS A CA 1
ATOM 1392 C C . LYS A 1 171 ? 0.793 -0.541 -9.840 1.00 95.94 171 LYS A C 1
ATOM 1394 O O . LYS A 1 171 ? 0.205 -1.310 -10.592 1.00 95.94 171 LYS A O 1
ATOM 1399 N N . ILE A 1 172 ? 0.462 -0.397 -8.563 1.00 97.75 172 ILE A N 1
ATOM 1400 C CA . ILE A 1 172 ? -0.721 -1.023 -7.966 1.00 97.75 172 ILE A CA 1
ATOM 1401 C C . ILE A 1 172 ? -1.784 0.060 -7.807 1.00 97.75 172 ILE A C 1
ATOM 1403 O O . ILE A 1 172 ? -1.517 1.115 -7.233 1.00 97.75 172 ILE A O 1
ATOM 1407 N N . ILE A 1 173 ? -2.980 -0.192 -8.321 1.00 98.12 173 ILE A N 1
ATOM 1408 C CA . ILE A 1 173 ? -4.150 0.671 -8.197 1.00 98.12 173 ILE A CA 1
ATOM 1409 C C . ILE A 1 173 ? -5.128 -0.005 -7.250 1.00 98.12 173 ILE A C 1
ATOM 1411 O O . ILE A 1 173 ? -5.524 -1.145 -7.471 1.00 98.12 173 ILE A O 1
ATOM 1415 N N . ILE A 1 174 ? -5.552 0.709 -6.219 1.00 98.44 174 ILE A N 1
ATOM 1416 C CA . ILE A 1 174 ? -6.566 0.258 -5.273 1.00 98.44 174 ILE A CA 1
ATOM 1417 C C . ILE A 1 174 ? -7.747 1.202 -5.418 1.00 98.44 174 ILE A C 1
ATOM 1419 O O . ILE A 1 174 ? -7.591 2.407 -5.240 1.00 98.44 174 ILE A O 1
ATOM 1423 N N . SER A 1 175 ? -8.912 0.657 -5.747 1.00 98.31 175 SER A N 1
ATOM 1424 C CA . SER A 1 175 ? -10.190 1.364 -5.709 1.00 98.31 175 SER A CA 1
ATOM 1425 C C . SER A 1 175 ? -11.024 0.807 -4.563 1.00 98.31 175 SER A C 1
ATOM 1427 O O . SER A 1 175 ? -11.277 -0.397 -4.519 1.00 98.31 175 SER A O 1
ATOM 1429 N N . ALA A 1 176 ? -11.441 1.670 -3.644 1.00 97.88 176 ALA A N 1
ATOM 1430 C CA . ALA A 1 176 ? -12.170 1.307 -2.439 1.00 97.88 176 ALA A CA 1
ATOM 1431 C C . ALA A 1 176 ? -13.575 1.918 -2.451 1.00 97.88 176 ALA A C 1
ATOM 1433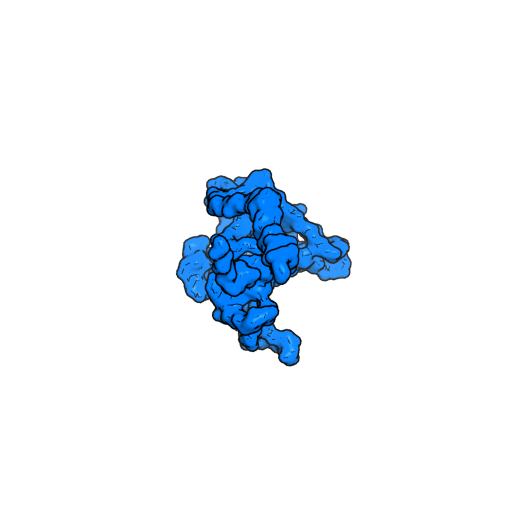 O O . ALA A 1 176 ? -13.746 3.131 -2.585 1.00 97.88 176 ALA A O 1
ATOM 1434 N N . THR A 1 177 ? -14.586 1.073 -2.270 1.00 97.50 177 THR A N 1
ATOM 1435 C CA . THR A 1 177 ? -15.973 1.491 -2.052 1.00 97.50 177 THR A CA 1
ATOM 1436 C C . THR A 1 177 ? -16.295 1.320 -0.575 1.00 97.50 177 THR A C 1
ATOM 1438 O O . THR A 1 177 ? -16.414 0.199 -0.085 1.00 97.50 177 THR A O 1
ATOM 1441 N N . MET A 1 178 ? -16.406 2.442 0.136 1.00 94.75 178 MET A N 1
ATOM 1442 C CA . MET A 1 178 ? -16.647 2.488 1.581 1.00 94.75 178 MET A CA 1
ATOM 1443 C C . MET A 1 178 ? -18.042 3.044 1.867 1.00 94.75 178 MET A C 1
ATOM 1445 O O . MET A 1 178 ? -18.456 4.014 1.230 1.00 94.75 178 MET A O 1
ATOM 1449 N N . THR A 1 179 ? -18.717 2.498 2.875 1.00 89.44 179 THR A N 1
ATOM 1450 C CA . THR A 1 179 ? -20.012 2.993 3.378 1.00 89.44 179 THR A CA 1
ATOM 1451 C C . THR A 1 179 ? -19.873 3.982 4.537 1.00 89.44 179 THR A C 1
ATOM 1453 O O . THR A 1 179 ? -20.819 4.700 4.844 1.00 89.44 179 THR A O 1
ATOM 1456 N N . SER A 1 180 ? -18.698 4.031 5.171 1.0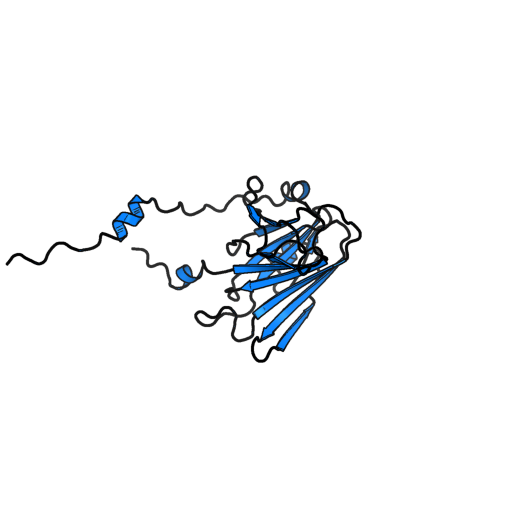0 90.06 180 SER A N 1
ATOM 1457 C CA . SER A 1 180 ? -18.387 4.916 6.293 1.00 90.06 180 SER A CA 1
ATOM 1458 C C . SER A 1 180 ? -17.479 6.072 5.866 1.00 90.06 180 SER A C 1
ATOM 1460 O O . SER A 1 180 ? -16.544 5.885 5.080 1.00 90.06 180 SER A O 1
ATOM 1462 N N . ASP A 1 181 ? -17.738 7.253 6.430 1.00 88.62 181 ASP A N 1
ATOM 1463 C CA . ASP A 1 181 ? -16.883 8.445 6.343 1.00 88.62 181 ASP A CA 1
ATOM 1464 C C . ASP A 1 181 ? -16.039 8.657 7.618 1.00 88.62 181 ASP A C 1
ATOM 1466 O O . ASP A 1 181 ? -15.417 9.706 7.793 1.00 88.62 181 ASP A O 1
ATOM 1470 N N . ALA A 1 182 ? -16.020 7.676 8.529 1.00 90.50 182 ALA A N 1
ATOM 1471 C CA . ALA A 1 182 ? -15.243 7.754 9.761 1.00 90.50 182 ALA A CA 1
ATOM 1472 C C . ALA A 1 182 ? -13.734 7.862 9.490 1.00 90.50 182 ALA A C 1
ATOM 1474 O O . ALA A 1 182 ? -13.217 7.400 8.466 1.00 90.50 182 ALA A O 1
ATOM 1475 N N . VAL A 1 183 ? -13.019 8.443 10.457 1.00 93.62 183 VAL A N 1
ATOM 1476 C CA . VAL A 1 183 ? -11.555 8.488 10.444 1.00 93.62 183 VAL A CA 1
ATOM 1477 C C . VAL A 1 183 ? -11.017 7.063 10.357 1.00 93.62 183 VAL A C 1
ATOM 1479 O O . VAL A 1 183 ? -11.375 6.201 11.156 1.00 93.62 183 VAL A O 1
ATOM 1482 N N . SER A 1 184 ? -10.179 6.817 9.357 1.00 94.31 184 SER A N 1
ATOM 1483 C CA . SER A 1 184 ? -9.586 5.511 9.091 1.00 94.31 184 SER A CA 1
ATOM 1484 C C . SER A 1 184 ? -8.247 5.405 9.812 1.00 94.31 184 SER A C 1
ATOM 1486 O O . SER A 1 184 ? -7.175 5.412 9.202 1.00 94.31 184 SER A O 1
ATOM 1488 N N . ASP A 1 185 ? -8.349 5.312 11.138 1.00 93.94 185 ASP A N 1
ATOM 1489 C CA . ASP A 1 185 ? -7.240 5.034 12.040 1.00 93.94 185 ASP A CA 1
ATOM 1490 C C . ASP A 1 185 ? -7.445 3.689 12.754 1.00 93.94 185 ASP A C 1
ATOM 1492 O O . ASP A 1 185 ? -8.237 3.551 13.684 1.00 93.94 185 ASP A O 1
ATOM 1496 N N . CYS A 1 186 ? -6.691 2.692 12.298 1.00 93.88 186 CYS A N 1
ATOM 1497 C CA . CYS A 1 186 ? -6.734 1.321 12.788 1.00 93.88 186 CYS A CA 1
ATOM 1498 C C . CYS A 1 186 ? -5.711 1.044 13.903 1.00 93.88 186 CYS A C 1
ATOM 1500 O O . CYS A 1 186 ? -5.555 -0.111 14.288 1.00 93.88 186 CYS A O 1
ATOM 1502 N N . THR A 1 187 ? -4.969 2.045 14.401 1.00 92.19 187 THR A N 1
ATOM 1503 C CA . THR A 1 187 ? -3.806 1.836 15.293 1.00 92.19 187 THR A CA 1
ATOM 1504 C C . THR A 1 187 ? -4.161 0.991 16.519 1.00 92.19 187 THR A C 1
ATOM 1506 O O . THR A 1 187 ? -3.516 -0.024 16.785 1.00 92.19 187 THR A O 1
ATOM 1509 N N . ALA A 1 188 ? -5.240 1.351 17.217 1.00 91.94 188 ALA A N 1
ATOM 1510 C CA . ALA A 1 188 ? -5.693 0.658 18.422 1.00 91.94 188 ALA A CA 1
ATOM 1511 C C . ALA A 1 188 ? -6.073 -0.815 18.178 1.00 91.94 188 ALA A C 1
ATOM 1513 O O . ALA A 1 188 ? -5.848 -1.657 19.045 1.00 91.94 188 ALA A O 1
ATOM 1514 N N . ALA A 1 189 ? -6.632 -1.135 17.007 1.00 93.50 189 ALA A N 1
ATOM 1515 C CA . ALA A 1 189 ? -6.995 -2.505 16.642 1.00 93.50 189 ALA A CA 1
ATOM 1516 C C . ALA A 1 189 ? -5.800 -3.294 16.077 1.00 93.50 189 ALA A C 1
ATOM 1518 O O . ALA A 1 189 ? -5.708 -4.505 16.272 1.00 93.50 189 ALA A O 1
ATOM 1519 N N . ALA A 1 190 ? -4.878 -2.617 15.389 1.00 92.06 190 ALA A N 1
ATOM 1520 C CA . ALA A 1 190 ? -3.746 -3.226 14.704 1.00 92.06 190 ALA A CA 1
ATOM 1521 C C . ALA A 1 190 ? -2.634 -3.671 15.665 1.00 92.06 190 ALA A C 1
ATOM 1523 O O . ALA A 1 190 ? -2.150 -4.799 15.564 1.00 92.06 190 ALA A O 1
ATOM 1524 N N . TYR A 1 191 ? -2.216 -2.819 16.603 1.00 90.12 191 TYR A N 1
ATOM 1525 C CA . TYR A 1 191 ? -0.976 -3.041 17.364 1.00 90.12 191 TYR A CA 1
ATOM 1526 C C . TYR A 1 191 ? -1.032 -3.982 18.573 1.00 90.12 191 TYR A C 1
ATOM 1528 O O . TYR A 1 191 ? 0.028 -4.380 19.053 1.00 90.12 191 TYR A O 1
ATOM 1536 N N . PRO A 1 192 ? -2.190 -4.501 19.000 1.00 89.81 192 PRO A N 1
ATOM 1537 C CA . PRO A 1 192 ? -2.207 -5.738 19.777 1.00 89.81 192 PRO A CA 1
ATOM 1538 C C . PRO A 1 192 ? -1.784 -6.976 18.963 1.00 89.81 192 PRO A C 1
ATOM 1540 O O . PRO A 1 192 ? -1.427 -7.992 19.552 1.00 89.81 192 PRO A O 1
ATOM 1543 N N . LYS A 1 193 ? -1.839 -6.914 17.621 1.00 91.75 193 LYS A N 1
ATOM 1544 C CA . LYS A 1 193 ? -1.682 -8.074 16.724 1.00 91.75 193 LYS A CA 1
ATOM 1545 C C . LYS A 1 193 ? -0.476 -7.998 15.786 1.00 91.75 193 LYS A C 1
ATOM 1547 O O . LYS A 1 193 ? 0.146 -9.021 15.523 1.00 91.75 193 LYS A O 1
ATOM 1552 N N . TYR A 1 194 ? -0.168 -6.811 15.270 1.00 91.06 194 TYR A N 1
ATOM 1553 C CA . TYR A 1 194 ? 0.848 -6.598 14.232 1.00 91.06 194 TYR A CA 1
ATOM 1554 C C . TYR A 1 194 ? 2.112 -5.900 14.729 1.00 91.06 194 TYR A C 1
ATOM 1556 O O . TYR A 1 194 ? 2.975 -5.565 13.924 1.00 91.06 194 TYR A O 1
ATOM 1564 N N . SER A 1 195 ? 2.238 -5.704 16.042 1.00 87.88 195 SER A N 1
ATOM 1565 C CA . SER A 1 195 ? 3.488 -5.232 16.631 1.00 87.88 195 SER A CA 1
ATOM 1566 C C . SER A 1 195 ? 4.601 -6.232 16.350 1.00 87.88 195 SER A C 1
ATOM 1568 O O . SER A 1 195 ? 4.500 -7.407 16.708 1.00 87.88 195 SER A O 1
ATOM 1570 N N . LEU A 1 196 ? 5.661 -5.756 15.709 1.00 85.44 196 LEU A N 1
ATOM 1571 C CA . LEU A 1 196 ? 6.865 -6.533 15.456 1.00 85.44 196 LEU A CA 1
ATOM 1572 C C . LEU A 1 196 ? 7.984 -6.047 16.372 1.00 85.44 196 LEU A C 1
ATOM 1574 O O . LEU A 1 196 ? 8.083 -4.862 16.675 1.00 85.44 196 LEU A O 1
ATOM 1578 N N . THR A 1 197 ? 8.852 -6.960 16.796 1.00 82.06 197 THR A N 1
ATOM 1579 C CA . THR A 1 197 ? 10.102 -6.569 17.448 1.00 82.06 197 THR A CA 1
ATOM 1580 C C . THR A 1 197 ? 11.030 -5.977 16.386 1.00 82.06 197 THR A C 1
ATOM 1582 O O . THR A 1 197 ? 11.215 -6.619 15.347 1.00 82.06 197 THR A O 1
ATOM 1585 N N . PRO A 1 198 ? 11.646 -4.805 16.619 1.00 79.44 198 PRO A N 1
ATOM 1586 C CA . PRO A 1 198 ? 12.653 -4.271 15.715 1.00 79.44 198 PRO A CA 1
ATOM 1587 C C . PRO A 1 198 ? 13.744 -5.304 15.451 1.00 79.44 198 PRO A C 1
ATOM 1589 O O . PRO A 1 198 ? 14.361 -5.814 16.388 1.00 79.44 198 PRO A O 1
ATOM 1592 N N . THR A 1 199 ? 14.000 -5.608 14.181 1.00 72.69 199 THR A N 1
ATOM 1593 C CA . THR A 1 199 ? 15.228 -6.332 13.835 1.00 72.69 199 THR A CA 1
ATOM 1594 C C . THR A 1 199 ? 16.379 -5.347 13.993 1.00 72.69 199 THR A C 1
ATOM 1596 O O . THR A 1 199 ? 16.333 -4.273 13.399 1.00 72.69 199 THR A O 1
ATOM 1599 N N . GLU A 1 200 ? 17.345 -5.685 14.844 1.00 58.66 200 GLU A N 1
ATOM 1600 C CA . GLU A 1 200 ? 18.417 -4.809 15.320 1.00 58.66 200 GLU A CA 1
ATOM 1601 C C . GLU A 1 200 ? 18.981 -3.895 14.217 1.00 58.66 200 GLU A C 1
ATOM 1603 O O . GLU A 1 200 ? 19.514 -4.345 13.202 1.00 58.66 200 GLU A O 1
ATOM 1608 N N . THR A 1 201 ? 18.842 -2.584 14.416 1.00 54.12 201 THR A N 1
ATOM 1609 C CA . THR A 1 201 ? 19.522 -1.578 13.603 1.00 54.12 201 THR A CA 1
ATOM 1610 C C . THR A 1 201 ? 21.014 -1.713 13.845 1.00 54.12 201 THR A C 1
ATOM 1612 O O . THR A 1 201 ? 21.452 -1.552 14.986 1.00 54.12 201 THR A O 1
ATOM 1615 N N . VAL A 1 202 ? 21.791 -1.946 12.784 1.00 56.66 202 VAL A N 1
ATOM 1616 C CA . VAL A 1 202 ? 23.241 -1.725 12.820 1.00 56.66 202 VAL A CA 1
ATOM 1617 C C . VAL A 1 202 ? 23.463 -0.355 13.474 1.00 56.66 202 VAL A C 1
ATOM 1619 O O . VAL A 1 202 ? 22.882 0.630 13.001 1.00 56.66 202 VAL A O 1
ATOM 1622 N N . PRO A 1 203 ? 24.196 -0.272 14.599 1.00 51.88 203 PRO A N 1
ATOM 1623 C CA . PRO A 1 203 ? 24.379 0.992 15.291 1.00 51.88 203 PRO A CA 1
ATOM 1624 C C . PRO A 1 203 ? 24.980 1.995 14.311 1.00 51.88 203 PRO A C 1
ATOM 1626 O O . PRO A 1 203 ? 25.928 1.663 13.596 1.00 51.88 203 PRO A O 1
ATOM 1629 N N . MET A 1 204 ? 24.417 3.211 14.259 1.00 47.94 204 MET A N 1
ATOM 1630 C CA . MET A 1 204 ? 25.005 4.269 13.439 1.00 47.94 204 MET A CA 1
ATOM 1631 C C . MET A 1 204 ? 26.495 4.368 13.788 1.00 47.94 204 MET A C 1
ATOM 1633 O O . MET A 1 204 ? 26.819 4.486 14.977 1.00 47.94 204 MET A O 1
ATOM 1637 N N . PRO A 1 205 ? 27.399 4.299 12.795 1.00 59.25 205 PRO A N 1
ATOM 1638 C CA . PRO A 1 205 ? 28.821 4.392 13.062 1.00 59.25 205 PRO A CA 1
ATOM 1639 C C . PRO A 1 205 ? 29.091 5.698 13.803 1.00 59.25 205 PRO A C 1
ATOM 1641 O O . PRO A 1 205 ? 28.606 6.768 13.431 1.00 59.25 205 PRO A O 1
ATOM 1644 N N . SER A 1 206 ? 29.827 5.596 14.906 1.00 65.69 206 SER A N 1
ATOM 1645 C CA . SER A 1 206 ? 30.187 6.765 15.701 1.00 65.69 206 SER A CA 1
ATOM 1646 C C . SER A 1 206 ? 30.949 7.775 14.835 1.00 65.69 206 SER A C 1
ATOM 1648 O O . SER A 1 206 ? 31.719 7.398 13.954 1.00 65.69 206 SER A O 1
ATOM 1650 N N . PHE A 1 207 ? 30.802 9.073 15.105 1.00 59.47 207 PHE A N 1
ATOM 1651 C CA . PHE A 1 207 ? 31.552 10.114 14.388 1.00 59.47 207 PHE A CA 1
ATOM 1652 C C . PHE A 1 207 ? 33.076 9.855 14.387 1.00 59.47 207 PHE A C 1
ATOM 1654 O O . PHE A 1 207 ? 33.767 10.143 13.413 1.00 59.47 207 PHE A O 1
ATOM 1661 N N . LEU A 1 208 ? 33.588 9.226 15.450 1.00 60.31 208 LEU A N 1
ATOM 1662 C CA . LEU A 1 208 ? 34.992 8.840 15.584 1.00 60.31 208 LEU A CA 1
ATOM 1663 C C . LEU A 1 208 ? 35.421 7.728 14.611 1.00 60.31 208 LEU A C 1
ATOM 1665 O O . LEU A 1 208 ? 36.570 7.727 14.180 1.00 60.31 208 LEU A O 1
ATOM 1669 N N . SER A 1 209 ? 34.527 6.810 14.226 1.00 56.12 209 SER A N 1
ATOM 1670 C CA . SER A 1 209 ? 34.853 5.782 13.227 1.00 56.12 209 SER A CA 1
ATOM 1671 C C . SER A 1 209 ? 34.852 6.338 11.801 1.00 56.12 209 SER A C 1
ATOM 1673 O O . SER A 1 209 ? 35.646 5.889 10.988 1.00 56.12 209 SER A O 1
ATOM 1675 N N . LEU A 1 210 ? 34.032 7.358 11.517 1.00 55.34 210 LEU A N 1
ATOM 1676 C CA . LEU A 1 210 ? 33.996 8.050 10.218 1.00 55.34 210 LEU A CA 1
ATOM 1677 C C . LEU A 1 210 ? 35.206 8.974 10.000 1.00 55.34 210 LEU A C 1
ATOM 1679 O O . LEU A 1 210 ? 35.686 9.113 8.878 1.00 55.34 210 LEU A O 1
ATOM 1683 N N . ALA A 1 211 ? 35.725 9.594 11.065 1.00 56.22 211 ALA A N 1
ATOM 1684 C CA . ALA A 1 211 ? 36.903 10.460 10.983 1.00 56.22 211 ALA A CA 1
ATOM 1685 C C . ALA A 1 211 ? 38.193 9.689 10.642 1.00 56.22 211 ALA A C 1
ATOM 1687 O O . ALA A 1 211 ? 39.064 10.221 9.955 1.00 56.22 211 ALA A O 1
ATOM 1688 N N . ASN A 1 212 ? 38.299 8.429 11.076 1.00 53.44 212 ASN A N 1
ATOM 1689 C CA . ASN A 1 212 ? 39.475 7.594 10.825 1.00 53.44 212 ASN A CA 1
ATOM 1690 C C . ASN A 1 212 ? 39.555 7.058 9.385 1.00 53.44 212 ASN A C 1
ATOM 1692 O O . ASN A 1 212 ? 40.653 6.750 8.932 1.00 53.44 212 ASN A O 1
ATOM 1696 N N . ASP A 1 213 ? 38.439 7.000 8.651 1.00 52.41 213 ASP A N 1
ATOM 1697 C CA . ASP A 1 213 ? 38.426 6.571 7.242 1.00 52.41 213 ASP A CA 1
ATOM 1698 C C . ASP A 1 213 ? 38.806 7.699 6.262 1.00 52.41 213 ASP A C 1
ATOM 1700 O O . ASP A 1 213 ? 39.233 7.430 5.141 1.00 52.41 213 ASP A O 1
ATOM 1704 N N . CYS A 1 214 ? 38.731 8.969 6.680 1.00 52.97 214 CYS A N 1
ATOM 1705 C CA 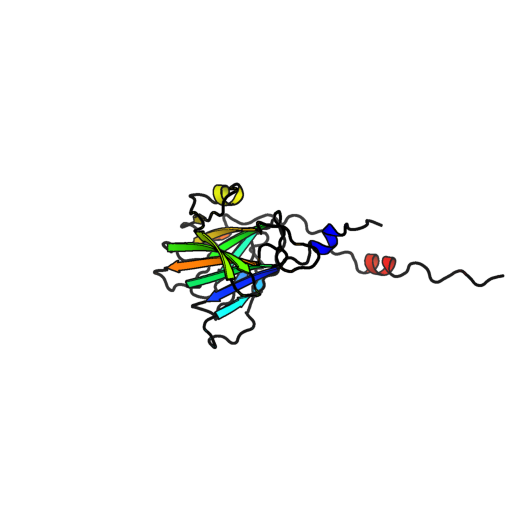. CYS A 1 214 ? 39.146 10.119 5.861 1.00 52.97 214 CYS A CA 1
ATOM 1706 C C . CYS A 1 214 ? 40.606 10.554 6.091 1.00 52.97 214 CYS A C 1
ATOM 1708 O O . CYS A 1 214 ? 41.092 11.443 5.393 1.00 52.97 214 CYS A O 1
ATOM 1710 N N . ALA A 1 215 ? 41.312 9.960 7.059 1.00 49.34 215 ALA A N 1
ATOM 1711 C CA . ALA A 1 215 ? 42.682 10.326 7.438 1.00 49.34 215 ALA A CA 1
ATOM 1712 C C . ALA A 1 215 ? 43.748 9.341 6.908 1.00 49.34 215 ALA A C 1
ATOM 1714 O O . ALA A 1 215 ? 44.825 9.196 7.487 1.00 49.34 215 ALA A O 1
ATOM 1715 N N . GLY A 1 216 ? 43.456 8.649 5.805 1.00 41.94 216 GLY A N 1
ATOM 1716 C CA . GLY A 1 216 ? 44.398 7.765 5.125 1.00 41.94 216 GLY A CA 1
ATOM 1717 C C . GLY A 1 216 ? 45.351 8.520 4.194 1.00 41.94 216 GLY A C 1
ATOM 1718 O O . GLY A 1 216 ? 44.980 8.844 3.074 1.00 41.94 216 GLY A O 1
ATOM 1719 N N . GLN A 1 217 ? 46.593 8.699 4.660 1.00 44.50 217 GLN A N 1
ATOM 1720 C CA . GLN A 1 217 ? 47.821 9.031 3.911 1.00 44.50 217 GLN A CA 1
ATOM 1721 C C . GLN A 1 217 ? 47.980 10.460 3.366 1.00 44.50 217 GLN A C 1
ATOM 1723 O O . GLN A 1 217 ? 47.746 10.742 2.195 1.00 44.50 217 GLN A O 1
ATOM 1728 N N . LEU A 1 218 ? 48.551 11.340 4.193 1.00 36.53 218 LEU A N 1
ATOM 1729 C CA . LEU A 1 218 ? 49.225 12.545 3.700 1.00 36.53 218 LEU A CA 1
ATOM 1730 C C . LEU A 1 218 ? 50.448 12.926 4.545 1.00 36.53 218 LEU A C 1
ATOM 1732 O O . LEU A 1 218 ? 50.655 14.097 4.802 1.00 36.53 218 LEU A O 1
ATOM 1736 N N . PHE A 1 219 ? 51.266 11.962 4.974 1.00 39.72 219 PHE A N 1
ATOM 1737 C CA . PHE A 1 219 ? 52.619 12.233 5.480 1.00 39.72 219 PHE A CA 1
ATOM 1738 C C . PHE A 1 219 ? 53.509 11.015 5.226 1.00 39.72 219 PHE A C 1
ATOM 1740 O O . PHE A 1 219 ? 53.326 9.989 5.869 1.00 39.72 219 PHE A O 1
ATOM 1747 N N . ASP A 1 220 ? 54.364 11.114 4.204 1.00 40.91 220 ASP A N 1
ATOM 1748 C CA . ASP A 1 220 ? 55.769 10.662 4.193 1.00 40.91 220 ASP A CA 1
ATOM 1749 C C . ASP A 1 220 ? 56.255 10.461 2.755 1.00 40.91 220 ASP A C 1
ATOM 1751 O O . ASP A 1 220 ? 56.327 9.341 2.269 1.00 40.91 220 ASP A O 1
ATOM 1755 N N . GLN A 1 221 ? 56.610 11.557 2.077 1.00 40.09 221 GLN A N 1
ATOM 1756 C CA . GLN A 1 221 ? 57.648 11.562 1.036 1.00 40.09 221 GLN A CA 1
ATOM 1757 C C . GLN A 1 221 ? 58.218 12.978 0.897 1.00 40.09 221 GLN A C 1
ATOM 1759 O O . GLN A 1 221 ? 57.840 13.690 -0.018 1.00 40.09 221 GLN A O 1
ATOM 1764 N N . PHE A 1 222 ? 59.090 13.393 1.819 1.00 41.62 222 PHE A N 1
ATOM 1765 C CA . PHE A 1 222 ? 60.177 14.353 1.562 1.00 41.62 222 PHE A CA 1
ATOM 1766 C C . PHE A 1 222 ? 61.201 14.253 2.700 1.00 41.62 222 PHE A C 1
ATOM 1768 O O . PHE A 1 222 ? 61.138 14.998 3.675 1.00 41.62 222 PHE A O 1
ATOM 1775 N N . SER A 1 223 ? 62.119 13.295 2.587 1.00 36.53 223 SER A N 1
ATOM 1776 C CA . SER A 1 223 ? 63.445 13.294 3.226 1.00 36.53 223 SER A CA 1
ATOM 1777 C C . SER A 1 223 ? 64.288 12.202 2.567 1.00 36.53 223 SER A C 1
ATOM 1779 O O . SER A 1 223 ? 64.252 11.053 2.992 1.00 36.53 223 SER A O 1
ATOM 1781 N N . ASP A 1 224 ? 64.882 12.549 1.427 1.00 37.75 224 ASP A N 1
ATOM 1782 C CA . ASP A 1 224 ? 66.325 12.454 1.135 1.00 37.75 224 ASP A CA 1
ATOM 1783 C C . ASP A 1 224 ? 66.591 12.911 -0.310 1.00 37.75 224 ASP A C 1
ATOM 1785 O O . ASP A 1 224 ? 65.926 12.397 -1.240 1.00 37.75 224 ASP A O 1
#

pLDDT: mean 83.01, std 17.42, range [32.56, 98.44]

Foldseek 3Di:
DDPPPPVNVLQQPKKKKKKFAAQAQKWKWKDAQCLPDTDIDGAPDDGPPPRIGMDIDRDHWPEEMEIFTQWAGGQKMKIFGWSFAQPTKYKYWYFHAAPKDKWKKKFFWDVVVTDGLDIDTAAEDDDPVCQVPPPGFYWYQDRQQRIIIGIDHDNHGPDDPHGHHPRGTMMMMMGIDHPDRGGRGSSVRCRVPRHHHDPDDPPDPPPVVVVVVVPPDDDDDDDD

Organism: Branchiostoma floridae (NCBI:txid7739)

Sequence (224 aa):
MQTESEADRERGRQRLFIHAKQPGNLVMSVRDEYPDQPYTLNGPTTQGVNGVQKYQPPVMLEKSYTIHWNGRAPQQIFIYPINFNSEDWLRLGLCYPPGTIFRVTYQLERLVPYAIVHDEEVVPVSSLNAVEGGDRKMFYFEESTGLLFLKVRANYDREGYNYCSHMGCEKIIISATMTSDAVSDCTAAAYPKYSLTPTETVPMPSFLSLANDCAGQLFDQFSD

Secondary structure (DSSP, 8-state):
-----HHHHHTT--EEEEEEESS---EEEE-SS-TTS-EEEE-SSPTTSSSEEEE-----TT-EEEEEESSSPPSEEEEEEET--TT-EEEEEEE--TT-EEEEEEEEEEETTEEEEEEEEPEE-S-HHHHHH-SS-EEEEETTTTEEEEEEE-SSPPPTT-SSBTTBEEEEEEEEE-S--S----HHHHTTTS--PPP-PPPPPPHHHHHHHS----------